Protein AF-A0A8T6WRI2-F1 (afdb_monomer)

Radius of gyration: 34.34 Å; Cα contacts (8 Å, |Δi|>4): 227; chains: 1; bounding box: 71×56×77 Å

Structure (mmCIF, N/CA/C/O backbone):
data_AF-A0A8T6WRI2-F1
#
_entry.id   AF-A0A8T6WRI2-F1
#
loop_
_atom_site.group_PDB
_atom_site.id
_atom_site.type_symbol
_atom_site.label_atom_id
_atom_site.label_alt_id
_atom_site.label_comp_id
_atom_site.label_asym_id
_atom_site.label_entity_id
_atom_site.label_seq_id
_atom_site.pdbx_PDB_ins_code
_atom_site.Cartn_x
_atom_site.Cartn_y
_atom_site.Cartn_z
_atom_site.occupancy
_atom_site.B_iso_or_equiv
_atom_site.auth_seq_id
_atom_site.auth_comp_id
_atom_site.auth_asym_id
_atom_site.auth_atom_id
_atom_site.pdbx_PDB_model_num
ATOM 1 N N . MET A 1 1 ? -14.047 26.616 -10.085 1.00 61.91 1 MET A N 1
ATOM 2 C CA . MET A 1 1 ? -14.081 25.594 -9.019 1.00 61.91 1 MET A CA 1
ATOM 3 C C . MET A 1 1 ? -15.410 24.872 -9.129 1.00 61.91 1 MET A C 1
ATOM 5 O O . MET A 1 1 ? -16.416 25.571 -9.236 1.00 61.91 1 MET A O 1
ATOM 9 N N . LYS A 1 2 ? -15.418 23.538 -9.236 1.00 88.19 2 LYS A N 1
ATOM 10 C CA . LYS A 1 2 ? -16.663 22.771 -9.405 1.00 88.19 2 LYS A CA 1
ATOM 11 C C . LYS A 1 2 ? -17.507 22.876 -8.126 1.00 88.19 2 LYS A C 1
ATOM 13 O O . LYS A 1 2 ? -16.971 23.158 -7.057 1.00 88.19 2 LYS A O 1
ATOM 18 N N . GLU A 1 3 ? -18.820 22.689 -8.224 1.00 87.19 3 GLU A N 1
ATOM 19 C CA . GLU A 1 3 ? -19.731 22.759 -7.067 1.00 87.19 3 GLU A CA 1
ATOM 20 C C . GLU A 1 3 ? -19.365 21.738 -5.978 1.00 87.19 3 GLU A C 1
ATOM 22 O O . GLU A 1 3 ? -19.334 22.067 -4.795 1.00 87.19 3 GLU A O 1
ATOM 27 N N . THR A 1 4 ? -18.932 20.548 -6.392 1.00 86.81 4 THR A N 1
ATOM 28 C CA . THR A 1 4 ? -18.347 19.522 -5.521 1.00 86.81 4 THR A CA 1
ATOM 29 C C . THR A 1 4 ? -17.084 19.988 -4.797 1.00 86.81 4 THR A C 1
ATOM 31 O O . THR A 1 4 ? -16.942 19.732 -3.604 1.00 86.81 4 THR A O 1
ATOM 34 N N . ASP A 1 5 ? -16.193 20.723 -5.467 1.00 90.12 5 ASP A N 1
ATOM 35 C CA . ASP A 1 5 ? -14.973 21.253 -4.842 1.00 90.12 5 ASP A CA 1
ATOM 36 C C . ASP A 1 5 ? -15.308 22.303 -3.764 1.00 90.12 5 ASP A C 1
ATOM 38 O O . ASP A 1 5 ? -14.623 22.395 -2.746 1.00 90.12 5 ASP A O 1
ATOM 42 N N . ARG A 1 6 ? -16.377 23.093 -3.964 1.00 90.44 6 ARG A N 1
ATOM 43 C CA . ARG A 1 6 ? -16.860 24.069 -2.970 1.00 90.44 6 ARG A CA 1
ATOM 44 C C . ARG A 1 6 ? -17.401 23.383 -1.723 1.00 90.44 6 ARG A C 1
ATOM 46 O O . ARG A 1 6 ? -17.007 23.771 -0.628 1.00 90.44 6 ARG A O 1
ATOM 53 N N . LEU A 1 7 ? -18.259 22.378 -1.901 1.00 89.88 7 LEU A N 1
ATOM 54 C CA . LEU A 1 7 ? -18.839 21.620 -0.792 1.00 89.88 7 LEU A CA 1
ATOM 55 C C . LEU A 1 7 ? -17.760 20.877 0.009 1.00 89.88 7 LEU A C 1
ATOM 57 O O . LEU A 1 7 ? -17.784 20.882 1.239 1.00 89.88 7 LEU A O 1
ATOM 61 N N . LEU A 1 8 ? -16.779 20.278 -0.676 1.00 90.19 8 LEU A N 1
ATOM 62 C CA . LEU A 1 8 ? -15.639 19.644 -0.016 1.00 90.19 8 LEU A CA 1
ATOM 63 C C . LEU A 1 8 ? -14.844 20.665 0.804 1.00 90.19 8 LEU A C 1
ATOM 65 O O . LEU A 1 8 ? -14.542 20.418 1.968 1.00 90.19 8 LEU A O 1
ATOM 69 N N . ASN A 1 9 ? -14.535 21.825 0.220 1.00 92.31 9 ASN A N 1
ATOM 70 C CA . ASN A 1 9 ? -13.761 22.852 0.906 1.00 92.31 9 ASN A CA 1
ATOM 71 C C . ASN A 1 9 ? -14.481 23.409 2.144 1.00 92.31 9 ASN A C 1
ATOM 73 O O . ASN A 1 9 ? -13.834 23.592 3.175 1.00 92.31 9 ASN A O 1
ATOM 77 N N . SER A 1 10 ? -15.794 23.661 2.067 1.00 92.94 10 SER A N 1
ATOM 78 C CA . SER A 1 10 ? -16.565 24.116 3.232 1.00 92.94 10 SER A CA 1
ATOM 79 C C . SER A 1 10 ? -16.597 23.042 4.316 1.00 92.94 10 SER A C 1
ATOM 81 O O . SER A 1 10 ? -16.215 23.315 5.443 1.00 92.94 10 SER A O 1
ATOM 83 N N . THR A 1 11 ? -16.891 21.790 3.956 1.00 92.00 11 THR A N 1
ATOM 84 C CA . THR A 1 11 ? -16.921 20.665 4.909 1.00 92.00 11 THR A CA 1
ATOM 85 C C . THR A 1 11 ? -15.578 20.478 5.622 1.00 92.00 11 THR A C 1
ATOM 87 O O . THR A 1 11 ? -15.525 20.396 6.846 1.00 92.00 11 THR A O 1
ATOM 90 N N . LEU A 1 12 ? -14.465 20.452 4.881 1.00 93.31 12 LEU A N 1
ATOM 91 C CA . LEU A 1 12 ? -13.132 20.293 5.472 1.00 93.31 12 LEU A CA 1
ATOM 92 C C . LEU A 1 12 ? -12.746 21.464 6.383 1.00 93.31 12 LEU A C 1
ATOM 94 O O . LEU A 1 12 ? -12.003 21.273 7.345 1.00 93.31 12 LEU A O 1
ATOM 98 N N . SER A 1 13 ? -13.217 22.669 6.067 1.00 93.50 13 SER A N 1
ATOM 99 C CA . SER A 1 13 ? -12.919 23.870 6.848 1.00 93.50 13 SER A CA 1
ATOM 100 C C . SER A 1 13 ? -13.755 23.929 8.124 1.00 93.50 13 SER A C 1
ATOM 102 O O . SER A 1 13 ? -13.201 24.185 9.194 1.00 93.50 13 SER A O 1
ATOM 104 N N . ASP A 1 14 ? -15.053 23.649 8.010 1.00 96.38 14 ASP A N 1
ATOM 105 C CA . ASP A 1 14 ? -16.029 23.758 9.094 1.00 96.38 14 ASP A CA 1
ATOM 106 C C . ASP A 1 14 ? -15.835 22.655 10.145 1.00 96.38 14 ASP A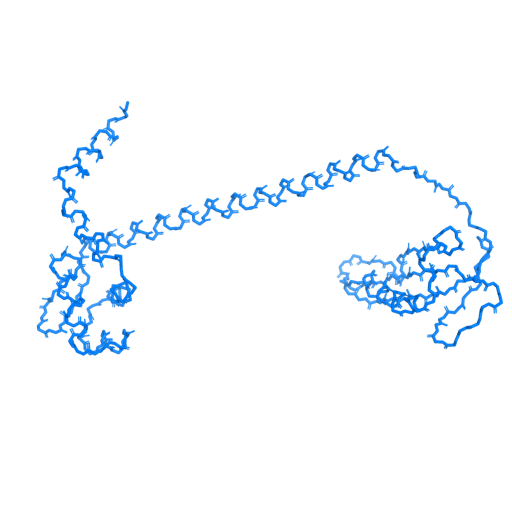 C 1
ATOM 108 O O . ASP A 1 14 ? -15.974 22.917 11.337 1.00 96.38 14 ASP A O 1
ATOM 112 N N . TYR A 1 15 ? -15.420 21.453 9.724 1.00 94.31 15 TYR A N 1
ATOM 113 C CA . TYR A 1 15 ? -15.228 20.283 10.596 1.00 94.31 15 TYR A CA 1
ATOM 114 C C . TYR A 1 15 ? -13.755 19.889 10.773 1.00 94.31 15 TYR A C 1
ATOM 116 O O . TYR A 1 15 ? -13.418 18.739 11.067 1.00 94.31 15 TYR A O 1
ATOM 124 N N . ARG A 1 16 ? -12.832 20.834 10.554 1.00 94.62 16 ARG A N 1
ATOM 125 C CA . ARG A 1 16 ? -11.383 20.574 10.557 1.00 94.62 16 ARG A CA 1
ATOM 126 C C . ARG A 1 16 ? -10.901 19.875 11.832 1.00 94.62 16 ARG A C 1
ATOM 128 O O . ARG A 1 16 ? -10.027 19.011 11.758 1.00 94.62 16 ARG A O 1
ATOM 135 N N . SER A 1 17 ? -11.417 20.275 12.994 1.00 92.19 17 SER A N 1
ATOM 136 C CA . SER A 1 17 ? -10.972 19.768 14.300 1.00 92.19 17 SER A CA 1
ATOM 137 C C . SER A 1 17 ? -11.382 18.308 14.496 1.00 92.19 17 SER A C 1
ATOM 139 O O . SER A 1 17 ? -10.560 17.455 14.828 1.00 92.19 17 SER A O 1
ATOM 141 N N . GLU A 1 18 ? -12.642 18.012 14.201 1.00 91.00 18 GLU A N 1
ATOM 142 C CA . GLU A 1 18 ? -13.273 16.701 14.272 1.00 91.00 18 GLU A CA 1
ATOM 143 C C . GLU A 1 18 ? -12.586 15.731 13.310 1.00 91.00 18 GLU A C 1
ATOM 145 O O . GLU A 1 18 ? -12.167 14.643 13.708 1.00 91.00 18 GLU A O 1
ATOM 150 N N . ILE A 1 19 ? -12.357 16.170 12.069 1.00 92.12 19 ILE A N 1
ATOM 151 C CA . ILE A 1 19 ? -11.619 15.401 11.064 1.00 92.12 19 ILE A CA 1
ATOM 152 C C . ILE A 1 19 ? -10.193 15.117 11.550 1.00 92.12 19 ILE A C 1
ATOM 154 O O . ILE A 1 19 ? -9.728 13.981 11.482 1.00 92.12 19 ILE A O 1
ATOM 158 N N . THR A 1 20 ? -9.495 16.118 12.095 1.00 93.31 20 THR A N 1
ATOM 159 C CA . THR A 1 20 ? -8.125 15.942 12.608 1.00 93.31 20 THR A CA 1
ATOM 160 C C . THR A 1 20 ? -8.080 14.959 13.775 1.00 93.31 20 THR A C 1
ATOM 162 O O . THR A 1 20 ? -7.139 14.168 13.874 1.00 93.31 20 THR A O 1
ATOM 165 N N . LYS A 1 21 ? -9.099 14.963 14.640 1.00 92.44 21 LYS A N 1
ATOM 166 C CA . LYS A 1 21 ? -9.228 14.017 15.753 1.00 92.44 21 LYS A CA 1
ATOM 167 C C . LYS A 1 21 ? -9.322 12.578 15.247 1.00 92.44 21 LYS A C 1
ATOM 169 O O . LYS A 1 21 ? -8.570 11.726 15.720 1.00 92.44 21 LYS A O 1
ATOM 174 N N . ILE A 1 22 ? -10.173 12.329 14.250 1.00 92.69 22 ILE A N 1
ATOM 175 C CA . ILE A 1 22 ? -10.314 11.013 13.611 1.00 92.69 22 ILE A CA 1
ATOM 176 C C . ILE A 1 22 ? -8.998 10.610 12.935 1.00 92.69 22 ILE A C 1
ATOM 178 O O . ILE A 1 22 ? -8.465 9.538 13.212 1.00 92.69 22 ILE A O 1
ATOM 182 N N . LEU A 1 23 ? -8.406 11.490 12.120 1.00 93.19 23 LEU A N 1
ATOM 183 C CA . LEU A 1 23 ? -7.141 11.207 11.431 1.00 93.19 23 LEU A CA 1
ATOM 184 C C . LEU A 1 23 ? -6.009 10.877 12.409 1.00 93.19 23 LEU A C 1
ATOM 186 O O . LEU A 1 23 ? -5.252 9.936 12.187 1.00 93.19 23 LEU A O 1
ATOM 190 N N . SER A 1 24 ? -5.916 11.604 13.522 1.00 93.06 24 SER A N 1
ATOM 191 C CA . SER A 1 24 ? -4.903 11.364 14.556 1.00 93.06 24 SER A CA 1
ATOM 192 C C . SER A 1 24 ? -5.121 10.028 15.269 1.00 93.06 24 SER A C 1
ATOM 194 O O . SER A 1 24 ? -4.160 9.327 15.600 1.00 93.06 24 SER A O 1
ATOM 196 N N . ALA A 1 25 ? -6.379 9.637 15.482 1.00 94.56 25 ALA A N 1
ATOM 197 C CA . ALA A 1 25 ? -6.725 8.332 16.026 1.00 94.56 25 ALA A CA 1
ATOM 198 C C . ALA A 1 25 ? -6.341 7.193 15.060 1.00 94.56 25 ALA A C 1
ATOM 200 O O . ALA A 1 25 ? -5.818 6.172 15.503 1.00 94.56 25 ALA A O 1
ATOM 201 N N . LEU A 1 26 ? -6.487 7.392 13.749 1.00 93.75 26 LEU A N 1
ATOM 202 C CA . LEU A 1 26 ? -6.119 6.403 12.726 1.00 93.75 26 LEU A CA 1
ATOM 203 C C . LEU A 1 26 ? -4.604 6.344 12.448 1.00 93.75 26 LEU A C 1
ATOM 205 O O . LEU A 1 26 ? -4.073 5.280 1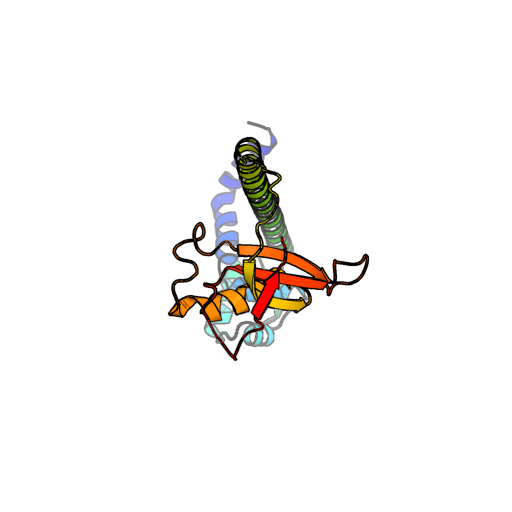2.144 1.00 93.75 26 LEU A O 1
ATOM 209 N N . ALA A 1 27 ? -3.877 7.454 12.598 1.00 93.94 27 ALA A N 1
ATOM 210 C CA . ALA A 1 27 ? -2.447 7.571 12.286 1.00 93.94 27 ALA A CA 1
ATOM 211 C C . ALA A 1 27 ? -1.515 6.949 13.351 1.00 93.94 27 ALA A C 1
ATOM 213 O O . ALA A 1 27 ? -0.564 7.574 13.823 1.00 93.94 27 ALA A O 1
ATOM 214 N N . ASN A 1 28 ? -1.784 5.712 13.770 1.00 96.19 28 ASN A N 1
ATOM 215 C CA . ASN A 1 28 ? -0.926 4.959 14.681 1.00 96.19 28 ASN A CA 1
ATOM 216 C C . ASN A 1 28 ? -1.021 3.458 14.411 1.00 96.19 28 ASN A C 1
ATOM 218 O O . ASN A 1 28 ? -2.111 2.898 14.353 1.00 96.19 28 ASN A O 1
ATOM 222 N N . GLU A 1 29 ? 0.133 2.803 14.319 1.00 95.62 29 GLU A N 1
ATOM 223 C CA . GLU A 1 29 ? 0.242 1.390 13.954 1.00 95.62 29 GLU A CA 1
ATOM 224 C C . GLU A 1 29 ? -0.547 0.460 14.888 1.00 95.62 29 GLU A C 1
ATOM 226 O O . GLU A 1 29 ? -1.324 -0.372 14.424 1.00 95.62 29 GLU A O 1
ATOM 231 N N . LYS A 1 30 ? -0.416 0.631 16.210 1.00 97.06 30 LYS A N 1
ATOM 232 C CA . LYS A 1 30 ? -1.117 -0.215 17.187 1.00 97.06 30 LYS A CA 1
ATOM 233 C C . LYS A 1 30 ? -2.625 0.022 17.179 1.00 97.06 30 LYS A C 1
ATOM 235 O O . LYS A 1 30 ? -3.388 -0.931 17.307 1.00 97.06 30 LYS A O 1
ATOM 240 N N . ARG A 1 31 ? -3.076 1.261 16.960 1.00 97.50 31 ARG A N 1
ATOM 241 C CA . ARG A 1 31 ? -4.507 1.550 16.764 1.00 97.50 31 ARG A CA 1
ATOM 242 C C . ARG A 1 31 ? -5.036 0.928 15.475 1.00 97.50 31 ARG A C 1
ATOM 244 O O . ARG A 1 31 ? -6.098 0.323 15.516 1.00 97.50 31 ARG A O 1
ATOM 251 N N . MET A 1 32 ? -4.281 0.968 14.379 1.00 96.75 32 MET A N 1
ATOM 252 C CA . MET A 1 32 ? -4.658 0.267 13.147 1.00 96.75 32 MET A CA 1
ATOM 253 C C . MET A 1 32 ? -4.783 -1.246 13.357 1.00 96.75 32 MET A C 1
ATOM 255 O O . MET A 1 32 ? -5.751 -1.834 12.888 1.00 96.75 32 MET A O 1
ATOM 259 N N . GLN A 1 33 ? -3.877 -1.871 14.118 1.00 96.94 33 GLN A N 1
ATOM 260 C CA . GLN A 1 33 ? -3.991 -3.293 14.475 1.00 96.94 33 GLN A CA 1
ATOM 261 C C . GLN A 1 33 ? -5.287 -3.595 15.246 1.00 96.94 33 GLN A C 1
ATOM 263 O O . GLN A 1 33 ? -5.984 -4.553 14.914 1.00 96.94 33 GLN A O 1
ATOM 268 N N . ILE A 1 34 ? -5.649 -2.754 16.225 1.00 98.19 34 ILE A N 1
ATOM 269 C CA . ILE A 1 34 ? -6.924 -2.869 16.957 1.00 98.19 34 ILE A CA 1
ATOM 270 C C . ILE A 1 34 ? -8.105 -2.786 15.986 1.00 98.19 34 ILE A C 1
ATOM 272 O O . ILE A 1 34 ? -8.976 -3.651 16.000 1.00 98.19 34 ILE A O 1
ATOM 276 N N . LEU A 1 35 ? -8.126 -1.768 15.127 1.00 97.56 35 LEU A N 1
ATOM 277 C CA . LEU A 1 35 ? -9.218 -1.531 14.184 1.00 97.56 35 LEU A CA 1
ATOM 278 C C . LEU A 1 35 ? -9.389 -2.684 13.189 1.00 97.56 35 LEU A C 1
ATOM 280 O O . LEU A 1 35 ? -10.512 -3.120 12.951 1.00 97.56 35 LEU A O 1
ATOM 284 N N . ILE A 1 36 ? -8.285 -3.236 12.679 1.00 95.75 36 ILE A N 1
ATOM 285 C CA . ILE A 1 36 ? -8.300 -4.417 11.808 1.00 95.75 36 ILE A CA 1
ATOM 286 C C . ILE A 1 36 ? -8.883 -5.630 12.543 1.00 95.75 36 ILE A C 1
ATOM 288 O O . ILE A 1 36 ? -9.691 -6.359 11.972 1.00 95.75 36 ILE A O 1
ATOM 292 N N . ALA A 1 37 ? -8.535 -5.839 13.816 1.00 96.88 37 ALA A N 1
ATOM 293 C CA . ALA A 1 37 ? -9.107 -6.932 14.602 1.00 96.88 37 ALA A CA 1
ATOM 294 C C . ALA A 1 37 ? -10.633 -6.788 14.765 1.00 96.88 37 ALA A C 1
ATOM 296 O O . ALA A 1 37 ? -11.362 -7.781 14.667 1.00 96.88 37 ALA A O 1
ATOM 297 N N . LEU A 1 38 ? -11.115 -5.557 14.965 1.00 97.69 38 LEU A N 1
ATOM 298 C CA . LEU A 1 38 ? -12.535 -5.228 15.134 1.00 97.69 38 LEU A CA 1
ATOM 299 C C . LEU A 1 38 ? -13.365 -5.353 13.843 1.00 97.69 38 LEU A C 1
ATOM 301 O O . LEU A 1 38 ? -14.581 -5.499 13.935 1.00 97.69 38 LEU A O 1
ATOM 305 N N . LEU A 1 39 ? -12.746 -5.387 12.652 1.00 94.69 39 LEU A N 1
ATOM 306 C CA . LEU A 1 39 ? -13.457 -5.675 11.390 1.00 94.69 39 LEU A CA 1
ATOM 307 C C . LEU A 1 39 ? -14.130 -7.055 11.393 1.00 94.69 39 LEU A C 1
ATOM 309 O O . LEU A 1 39 ? -15.080 -7.290 10.654 1.00 94.69 39 LEU A O 1
ATOM 313 N N . THR A 1 40 ? -13.649 -7.972 12.236 1.00 92.06 40 THR A N 1
ATOM 314 C CA . THR A 1 40 ? -14.216 -9.322 12.393 1.00 92.06 40 THR A CA 1
ATOM 315 C C . THR A 1 40 ? -15.262 -9.409 13.512 1.00 92.06 40 THR A C 1
ATOM 317 O O . THR A 1 40 ? -15.579 -10.504 13.979 1.00 92.06 40 THR A O 1
ATOM 320 N N . GLY A 1 41 ? -15.778 -8.262 13.965 1.00 93.75 41 GLY A N 1
ATOM 321 C CA . GLY A 1 41 ? -16.788 -8.141 15.013 1.00 93.75 41 GLY A CA 1
ATOM 322 C C . GLY A 1 41 ? -16.218 -7.738 16.373 1.00 93.75 41 GLY A C 1
ATOM 323 O O . GLY A 1 41 ? -15.026 -7.461 16.524 1.00 93.75 41 GLY A O 1
ATOM 324 N N . THR A 1 42 ? -17.093 -7.717 17.380 1.00 98.00 42 THR A N 1
ATOM 325 C CA . THR A 1 42 ? -16.779 -7.297 18.751 1.00 98.00 42 THR A CA 1
ATOM 326 C C . THR A 1 42 ? -15.616 -8.101 19.346 1.00 98.00 42 THR A C 1
ATOM 328 O O . THR A 1 42 ? -15.581 -9.331 19.250 1.00 98.00 42 THR A O 1
ATOM 331 N N . LYS A 1 43 ? -14.670 -7.421 20.007 1.00 98.31 43 LYS A N 1
ATOM 332 C CA . LYS A 1 43 ? -13.528 -8.044 20.697 1.00 98.31 43 LYS A CA 1
ATOM 333 C C . LYS A 1 43 ? -13.466 -7.632 22.161 1.00 98.31 43 LYS A C 1
ATOM 335 O O . LYS A 1 43 ? -13.681 -6.467 22.500 1.00 98.31 43 LYS A O 1
ATOM 340 N N . ALA A 1 44 ? -13.105 -8.585 23.017 1.00 98.31 44 ALA A N 1
ATOM 341 C CA . ALA A 1 44 ? -12.801 -8.303 24.411 1.00 98.31 44 ALA A CA 1
ATOM 342 C C . ALA A 1 44 ? -11.406 -7.677 24.551 1.00 98.31 44 ALA A C 1
ATOM 344 O O . ALA A 1 44 ? -10.518 -7.877 23.719 1.00 98.31 44 ALA A O 1
ATOM 345 N N . PHE A 1 45 ? -11.191 -6.969 25.657 1.00 98.31 45 PHE A N 1
ATOM 346 C CA . PHE A 1 45 ? -9.924 -6.327 25.990 1.00 98.31 45 PHE A CA 1
ATOM 347 C C . PHE A 1 45 ? -8.753 -7.314 25.953 1.00 98.31 45 PHE A C 1
ATOM 349 O O . PHE A 1 45 ? -7.709 -6.984 25.406 1.00 98.31 45 PHE A O 1
ATOM 356 N N . SER A 1 46 ? -8.930 -8.531 26.481 1.00 97.50 46 SER A N 1
ATOM 357 C CA . SER A 1 46 ? -7.901 -9.578 26.446 1.00 97.50 46 SER A CA 1
ATOM 358 C C . SER A 1 46 ? -7.517 -9.956 25.018 1.00 97.50 46 SER A C 1
ATOM 360 O O . SER A 1 46 ? -6.335 -9.985 24.708 1.00 97.50 46 SER A O 1
ATOM 362 N N . ASN A 1 47 ? -8.490 -10.135 24.117 1.00 97.75 47 ASN A N 1
ATOM 363 C CA . ASN A 1 47 ? -8.200 -10.463 22.720 1.00 97.75 47 ASN A CA 1
ATOM 364 C C . ASN A 1 47 ? -7.405 -9.353 22.025 1.00 97.75 47 ASN A C 1
ATOM 366 O O . ASN A 1 47 ? -6.493 -9.632 21.249 1.00 97.75 47 ASN A O 1
ATOM 370 N N . LEU A 1 48 ? -7.742 -8.090 22.298 1.00 97.88 48 LEU A N 1
ATOM 371 C CA . LEU A 1 48 ? -7.016 -6.943 21.751 1.00 97.88 48 LEU A CA 1
ATOM 372 C C . LEU A 1 48 ? -5.621 -6.811 22.371 1.00 97.88 48 LEU A C 1
ATOM 374 O O . LEU A 1 48 ? -4.680 -6.424 21.682 1.00 97.88 48 LEU A O 1
ATOM 378 N N . GLN A 1 49 ? -5.472 -7.172 23.644 1.00 97.62 49 GLN A N 1
ATOM 379 C CA . GLN A 1 49 ? -4.183 -7.224 24.326 1.00 97.62 49 GLN A CA 1
ATOM 380 C C . GLN A 1 49 ? -3.266 -8.266 23.687 1.00 97.62 49 GLN A C 1
ATOM 382 O O . GLN A 1 49 ? -2.131 -7.939 23.353 1.00 97.62 49 GLN A O 1
ATOM 387 N N . ASP A 1 50 ? -3.789 -9.465 23.436 1.00 96.25 50 ASP A N 1
ATOM 388 C CA . ASP A 1 50 ? -3.054 -10.547 22.781 1.00 96.25 50 ASP A CA 1
ATOM 389 C C . ASP A 1 50 ? -2.684 -10.170 21.339 1.00 96.25 50 ASP A C 1
ATOM 391 O O . ASP A 1 50 ? -1.549 -10.357 20.919 1.00 96.25 50 ASP A O 1
ATOM 395 N N . THR A 1 51 ? -3.615 -9.561 20.594 1.00 94.25 51 THR A N 1
ATOM 396 C CA . THR A 1 51 ? -3.397 -9.166 19.187 1.00 94.25 51 THR A CA 1
ATOM 397 C C . THR A 1 51 ? -2.347 -8.063 19.037 1.00 94.25 51 THR A C 1
ATOM 399 O O . THR A 1 51 ? -1.632 -8.011 18.041 1.00 94.25 51 THR A O 1
ATOM 402 N N . THR A 1 52 ? -2.281 -7.139 19.996 1.00 96.06 52 THR A N 1
ATOM 403 C CA . THR A 1 52 ? -1.396 -5.964 19.913 1.00 96.06 52 THR A CA 1
ATOM 404 C C . THR A 1 52 ? -0.084 -6.128 20.671 1.00 96.06 52 THR A C 1
ATOM 406 O O . THR A 1 52 ? 0.820 -5.305 20.483 1.00 96.06 52 THR A O 1
ATOM 409 N N . GLU A 1 53 ? 0.006 -7.150 21.528 1.00 96.06 53 GLU A N 1
ATOM 410 C CA . GLU A 1 53 ? 1.093 -7.398 22.485 1.00 96.06 53 GLU A CA 1
ATOM 411 C C . GLU A 1 53 ? 1.332 -6.228 23.459 1.00 96.06 53 GLU A C 1
ATOM 413 O O . GLU A 1 53 ? 2.422 -6.038 24.001 1.00 96.06 53 GLU A O 1
ATOM 418 N N . LEU A 1 54 ? 0.311 -5.400 23.687 1.00 96.75 54 LEU A N 1
ATOM 419 C CA . LEU A 1 54 ? 0.409 -4.245 24.573 1.00 96.75 54 LEU A CA 1
ATOM 420 C C . LEU A 1 54 ? 0.129 -4.618 26.029 1.00 96.75 54 LEU A C 1
ATOM 422 O O . LEU A 1 54 ? -0.712 -5.453 26.342 1.00 96.75 54 LEU A O 1
ATOM 426 N N . GLY A 1 55 ? 0.775 -3.915 26.960 1.00 97.44 55 GLY A N 1
ATOM 427 C CA . GLY A 1 55 ? 0.379 -3.952 28.367 1.00 97.44 55 GLY A CA 1
ATOM 428 C C . GLY A 1 55 ? -0.976 -3.270 28.604 1.00 97.44 55 GLY A C 1
ATOM 429 O O . GLY A 1 55 ? -1.390 -2.396 27.839 1.00 97.44 55 GLY A O 1
ATOM 430 N N . LYS A 1 56 ? -1.639 -3.605 29.720 1.00 97.25 56 LYS A N 1
ATOM 431 C CA . LYS A 1 56 ? -2.980 -3.093 30.074 1.00 97.25 56 LYS A CA 1
ATOM 432 C C . LYS A 1 56 ? -3.100 -1.567 29.979 1.00 97.25 56 LYS A C 1
ATOM 434 O O . LYS A 1 56 ? -4.028 -1.061 29.362 1.00 97.25 56 LYS A O 1
ATOM 439 N N . THR A 1 57 ? -2.160 -0.827 30.566 1.00 97.75 57 THR A N 1
ATOM 440 C CA . THR A 1 57 ? -2.202 0.645 30.582 1.00 97.75 57 THR A CA 1
ATOM 441 C C . THR A 1 57 ? -2.085 1.239 29.179 1.00 97.75 57 THR A C 1
ATOM 443 O O . THR A 1 57 ? -2.841 2.145 28.832 1.00 97.75 57 THR A O 1
ATOM 446 N N . ALA A 1 58 ? -1.175 0.707 28.358 1.00 97.88 58 ALA A N 1
ATOM 447 C CA . ALA A 1 58 ? -0.970 1.179 26.993 1.00 97.88 58 ALA A CA 1
ATOM 448 C C . ALA A 1 58 ? -2.198 0.893 26.118 1.00 97.88 58 ALA A C 1
ATOM 450 O O . ALA A 1 58 ? -2.691 1.793 25.440 1.00 97.88 58 ALA A O 1
ATOM 451 N N . LEU A 1 59 ? -2.747 -0.324 26.188 1.00 98.31 59 LEU A N 1
ATOM 452 C CA . LEU A 1 59 ? -3.951 -0.677 25.439 1.00 98.31 59 LEU A CA 1
ATOM 453 C C . LEU A 1 59 ? -5.151 0.184 25.853 1.00 98.31 59 LEU A C 1
ATOM 455 O O . LEU A 1 59 ? -5.832 0.724 24.985 1.00 98.31 59 LEU A O 1
ATOM 459 N N . SER A 1 60 ? -5.377 0.379 27.157 1.00 98.12 60 SER A N 1
ATOM 460 C CA . SER A 1 60 ? -6.443 1.260 27.651 1.00 98.12 60 SER A CA 1
ATOM 461 C C . SER A 1 60 ? -6.311 2.680 27.110 1.00 98.12 60 SER A C 1
ATOM 463 O O . SER A 1 60 ? -7.310 3.271 26.714 1.00 98.12 60 SER A O 1
ATOM 465 N N . HIS A 1 61 ? -5.091 3.217 27.037 1.00 98.00 61 HIS A N 1
ATOM 466 C CA . HIS A 1 61 ? -4.854 4.535 26.456 1.00 98.00 61 HIS A CA 1
ATOM 467 C C . HIS A 1 61 ? -5.239 4.589 24.967 1.00 98.00 61 HIS A C 1
ATOM 469 O O . HIS A 1 61 ? -5.966 5.492 24.552 1.00 98.00 61 HIS A O 1
ATOM 475 N N . HIS A 1 62 ? -4.818 3.603 24.167 1.00 98.06 62 HIS A N 1
ATOM 476 C CA . HIS A 1 62 ? -5.184 3.530 22.748 1.00 98.06 62 HIS A CA 1
ATOM 477 C C . HIS A 1 62 ? -6.693 3.381 22.533 1.00 98.06 62 HIS A C 1
ATOM 479 O O . HIS A 1 62 ? -7.254 4.073 21.685 1.00 98.06 62 HIS A O 1
ATOM 485 N N . LEU A 1 63 ? -7.347 2.514 23.308 1.00 98.25 63 LEU A N 1
ATOM 486 C CA . LEU A 1 63 ? -8.793 2.309 23.248 1.00 98.25 63 LEU A CA 1
ATOM 487 C C . LEU A 1 63 ? -9.554 3.571 23.638 1.00 98.25 63 LEU A C 1
ATOM 489 O O . LEU A 1 63 ? -10.522 3.912 22.971 1.00 98.25 63 LEU A O 1
ATOM 493 N N . ASN A 1 64 ? -9.096 4.293 24.662 1.00 97.75 64 ASN A N 1
ATOM 494 C CA . ASN A 1 64 ? -9.747 5.526 25.082 1.00 97.75 64 ASN A CA 1
ATOM 495 C C . ASN A 1 64 ? -9.680 6.598 23.984 1.00 97.75 64 ASN A C 1
ATOM 497 O O . ASN A 1 64 ? -10.691 7.216 23.681 1.00 97.75 64 ASN A O 1
ATOM 501 N N . ILE A 1 65 ? -8.535 6.742 23.305 1.00 97.75 65 ILE A N 1
ATOM 502 C CA . ILE A 1 65 ? -8.410 7.639 22.142 1.00 97.75 65 ILE A CA 1
ATOM 503 C C . ILE A 1 65 ? -9.384 7.240 21.027 1.00 97.75 65 ILE A C 1
ATOM 505 O O . ILE A 1 65 ? -10.047 8.101 20.451 1.00 97.75 65 ILE A O 1
ATOM 509 N N . LEU A 1 66 ? -9.471 5.944 20.713 1.00 98.00 66 LEU A N 1
ATOM 510 C CA . LEU A 1 66 ? -10.356 5.449 19.658 1.00 98.00 66 LEU A CA 1
ATOM 511 C C . LEU A 1 66 ? -11.836 5.682 20.002 1.00 98.00 66 LEU A C 1
ATOM 513 O O . LEU A 1 66 ? -12.581 6.153 19.143 1.00 98.00 66 LEU A O 1
ATOM 517 N N . VAL A 1 67 ? -12.238 5.434 21.252 1.00 97.69 67 VAL A N 1
ATOM 518 C CA . VAL A 1 67 ? -13.596 5.710 21.749 1.00 97.69 67 VAL A CA 1
ATOM 519 C C . VAL A 1 67 ? -13.892 7.208 21.715 1.00 97.69 67 VAL A C 1
ATOM 521 O O . VAL A 1 67 ? -14.901 7.623 21.156 1.00 97.69 67 VAL A O 1
ATOM 524 N N . GLU A 1 68 ? -12.998 8.049 22.241 1.00 96.19 68 GLU A N 1
ATOM 525 C CA . GLU A 1 68 ? -13.178 9.505 22.239 1.00 96.19 68 GLU A CA 1
ATOM 526 C C . GLU A 1 68 ? -13.251 10.081 20.821 1.00 96.19 68 GLU A C 1
ATOM 528 O O . GLU A 1 68 ? -13.911 11.098 20.599 1.00 96.19 68 GLU A O 1
ATOM 533 N N . SER A 1 69 ? -12.562 9.466 19.857 1.00 96.00 69 SER A N 1
ATOM 534 C CA . SER A 1 69 ? -12.627 9.850 18.444 1.00 96.00 69 SER A CA 1
ATOM 535 C C . SER A 1 69 ? -13.896 9.383 17.723 1.00 96.00 69 SER A C 1
ATOM 537 O O . SER A 1 69 ? -14.118 9.814 16.598 1.00 96.00 69 SER A O 1
ATOM 539 N N . GLY A 1 70 ? -14.711 8.521 18.342 1.00 96.38 70 GLY A N 1
ATOM 540 C CA . GLY A 1 70 ? -15.927 7.961 17.742 1.00 96.38 70 GLY A CA 1
ATOM 541 C C . GLY A 1 70 ? -15.683 6.845 16.721 1.00 96.38 70 GLY A C 1
ATOM 542 O O . GLY A 1 70 ? -16.628 6.365 16.106 1.00 96.38 70 GLY A O 1
ATOM 543 N N . VAL A 1 71 ? -14.434 6.405 16.535 1.00 97.06 71 VAL A N 1
ATOM 544 C CA . VAL A 1 71 ? -14.062 5.358 15.562 1.00 97.06 71 VAL A CA 1
ATOM 545 C C . VAL A 1 71 ? -14.445 3.956 16.058 1.00 97.06 71 VAL A C 1
ATOM 547 O O . VAL A 1 71 ? -14.659 3.045 15.260 1.00 97.06 71 VAL A O 1
ATOM 550 N N . ILE A 1 72 ? -14.538 3.766 17.376 1.00 98.25 72 ILE A N 1
ATOM 551 C CA . ILE A 1 72 ? -14.988 2.512 17.994 1.00 98.25 72 ILE A CA 1
ATOM 552 C C . ILE A 1 72 ? -16.003 2.802 19.098 1.00 98.25 72 ILE A C 1
ATOM 554 O O . ILE A 1 72 ? -15.954 3.855 19.733 1.00 98.25 72 ILE A O 1
ATOM 558 N N . ASN A 1 73 ? -16.850 1.820 19.389 1.00 98.19 73 ASN A N 1
ATOM 559 C CA . ASN A 1 73 ? -17.800 1.841 20.493 1.00 98.19 73 ASN A CA 1
ATOM 560 C C . ASN A 1 73 ? -17.382 0.854 21.588 1.00 98.19 73 ASN A C 1
ATOM 562 O O . ASN A 1 73 ? -16.844 -0.219 21.306 1.00 98.19 73 ASN A O 1
ATOM 566 N N . GLN A 1 74 ? -17.673 1.189 22.848 1.00 97.81 74 GLN A N 1
ATOM 567 C CA . GLN A 1 74 ? -17.601 0.243 23.963 1.00 97.81 74 GLN A CA 1
ATOM 568 C C . GLN A 1 74 ? -19.006 -0.286 24.275 1.00 97.81 74 GLN A C 1
ATOM 570 O O . GLN A 1 74 ? -19.744 0.311 25.054 1.00 97.81 74 GLN A O 1
ATOM 575 N N . VAL A 1 75 ? -19.372 -1.419 23.676 1.00 95.38 75 VAL A N 1
ATOM 576 C CA . VAL A 1 75 ? -20.713 -2.019 23.834 1.00 95.38 75 VAL A CA 1
ATOM 577 C C . VAL A 1 75 ? -20.992 -2.533 25.238 1.00 95.38 75 VAL A C 1
ATOM 579 O O . VAL A 1 75 ? -22.127 -2.538 25.704 1.00 95.38 75 VAL A O 1
ATOM 582 N N . SER A 1 76 ? -19.955 -3.000 25.925 1.00 95.81 76 SER A N 1
ATOM 583 C CA . SER A 1 76 ? -20.019 -3.384 27.331 1.00 95.81 76 SER A CA 1
ATOM 584 C C . SER A 1 76 ? -18.636 -3.274 27.955 1.00 95.81 76 SER A C 1
ATOM 586 O O . SER A 1 76 ? -17.633 -3.090 27.263 1.00 95.81 76 SER A O 1
ATOM 588 N N . ARG A 1 77 ? -18.562 -3.354 29.287 1.00 94.12 77 ARG A N 1
ATOM 589 C CA . ARG A 1 77 ? -17.304 -3.174 30.017 1.00 94.12 77 ARG A CA 1
ATOM 590 C C . ARG A 1 77 ? -16.228 -4.130 29.491 1.00 94.12 77 ARG A C 1
ATOM 592 O O . ARG A 1 77 ? -16.302 -5.335 29.703 1.00 94.12 77 ARG A O 1
ATOM 599 N N . GLY A 1 78 ? -15.211 -3.556 28.852 1.00 94.69 78 GLY A N 1
ATOM 600 C CA . GLY A 1 78 ? -14.088 -4.294 28.274 1.00 94.69 78 GLY A CA 1
ATOM 601 C C . GLY A 1 78 ? -14.355 -4.953 26.916 1.00 94.69 78 GLY A C 1
ATOM 602 O O . GLY A 1 78 ? -13.482 -5.679 26.462 1.00 94.69 78 GLY A O 1
ATOM 603 N N . ASN A 1 79 ? -15.494 -4.703 26.266 1.00 98.00 79 ASN A N 1
ATOM 604 C CA . ASN A 1 79 ? -15.793 -5.180 24.915 1.00 98.00 79 ASN A CA 1
ATOM 605 C C . ASN A 1 79 ? -15.968 -4.001 23.964 1.00 98.00 79 ASN A C 1
ATOM 607 O O . ASN A 1 79 ? -16.689 -3.049 24.270 1.00 98.00 79 ASN A O 1
ATOM 611 N N . TYR A 1 80 ? -15.316 -4.093 22.814 1.00 98.62 80 TYR A N 1
ATOM 612 C CA . TYR A 1 80 ? -15.220 -3.013 21.845 1.00 98.62 80 TYR A CA 1
ATOM 613 C C . TYR A 1 80 ? -15.641 -3.501 20.469 1.00 98.62 80 TYR A C 1
ATOM 615 O O . TYR A 1 80 ? -15.406 -4.658 20.121 1.00 98.62 80 TYR A O 1
ATOM 623 N N . GLU A 1 81 ? -16.234 -2.614 19.688 1.00 98.38 81 GLU A N 1
ATOM 624 C CA . GLU A 1 81 ? -16.601 -2.849 18.295 1.00 98.38 81 GLU A CA 1
ATOM 625 C C . GLU A 1 81 ? -16.298 -1.615 17.454 1.00 98.38 81 GLU A C 1
ATOM 627 O O . GLU A 1 81 ? -16.172 -0.509 17.979 1.00 98.38 81 GLU A O 1
ATOM 632 N N . LEU A 1 82 ? -16.172 -1.804 16.148 1.00 97.81 82 LEU A N 1
ATOM 633 C CA . LEU A 1 82 ? -16.019 -0.695 15.220 1.00 97.81 82 LEU A CA 1
ATOM 634 C C . LEU A 1 82 ? -17.347 0.069 15.102 1.00 97.81 82 LEU A C 1
ATOM 636 O O . LEU A 1 82 ? -18.404 -0.555 15.060 1.00 97.81 82 LEU A O 1
ATOM 640 N N . SER A 1 83 ? -17.299 1.400 15.048 1.00 97.44 83 SER A N 1
ATOM 641 C CA . SER A 1 83 ? -18.481 2.194 14.694 1.00 97.44 83 SER A CA 1
ATOM 642 C C . SER A 1 83 ? -18.688 2.212 13.174 1.00 97.44 83 SER A C 1
ATOM 644 O O . SER A 1 83 ? -17.763 1.906 12.414 1.00 97.44 83 SER A O 1
ATOM 646 N N . ASP A 1 84 ? -19.871 2.627 12.715 1.00 95.81 84 ASP A N 1
ATOM 647 C CA . ASP A 1 84 ? -20.137 2.817 11.281 1.00 95.81 84 ASP A CA 1
ATOM 648 C C . ASP A 1 84 ? -19.166 3.835 10.658 1.00 95.81 84 ASP A C 1
ATOM 650 O O . ASP A 1 84 ? -18.605 3.602 9.586 1.00 95.81 84 ASP A O 1
ATOM 654 N N . ASP A 1 85 ? -18.890 4.935 11.366 1.00 91.62 85 ASP A N 1
ATOM 655 C CA . ASP A 1 85 ? -17.923 5.951 10.941 1.00 91.62 85 ASP A CA 1
ATOM 656 C C . ASP A 1 85 ? -16.503 5.378 10.851 1.00 91.62 85 ASP A C 1
ATOM 658 O O . ASP A 1 85 ? -15.780 5.643 9.887 1.00 91.62 85 ASP A O 1
ATOM 662 N N . GLY A 1 86 ? -16.108 4.544 11.818 1.00 94.62 86 GLY A N 1
ATOM 663 C CA . GLY A 1 86 ? -14.826 3.847 11.793 1.00 94.62 86 GLY A CA 1
ATOM 664 C C . GLY A 1 86 ? -14.704 2.890 10.609 1.00 94.62 86 GLY A C 1
ATOM 665 O O . GLY A 1 86 ? -13.677 2.881 9.927 1.00 94.62 86 GLY A O 1
ATOM 666 N N . TYR A 1 87 ? -15.761 2.131 10.311 1.00 95.00 87 TYR A N 1
ATOM 667 C CA . TYR A 1 87 ? -15.814 1.235 9.154 1.00 95.00 87 TYR A CA 1
ATOM 668 C C . TYR A 1 87 ? -15.709 1.997 7.828 1.00 95.00 87 TYR A C 1
ATOM 670 O O . TYR A 1 87 ? -14.903 1.640 6.960 1.00 95.00 87 TYR A O 1
ATOM 678 N N . ASN A 1 88 ? -16.462 3.088 7.689 1.00 94.19 88 ASN A N 1
ATOM 679 C CA . ASN A 1 88 ? -16.427 3.942 6.504 1.00 94.19 88 ASN A CA 1
ATOM 680 C C . ASN A 1 88 ? -15.052 4.595 6.311 1.00 94.19 88 ASN A C 1
ATOM 682 O O . ASN A 1 88 ? -14.551 4.657 5.183 1.00 94.19 88 ASN A O 1
ATOM 686 N N . ALA A 1 89 ? -14.406 5.033 7.396 1.00 91.81 89 ALA A N 1
ATOM 687 C CA . ALA A 1 89 ? -13.067 5.610 7.339 1.00 91.81 89 ALA A CA 1
ATOM 688 C C . ALA A 1 89 ? -12.021 4.586 6.869 1.00 91.81 89 ALA A C 1
ATOM 690 O O . ALA A 1 89 ? -11.240 4.882 5.962 1.00 91.81 89 ALA A O 1
ATOM 691 N N . LEU A 1 90 ? -12.033 3.368 7.425 1.00 92.50 90 LEU A N 1
ATOM 692 C CA . LEU A 1 90 ? -11.113 2.297 7.022 1.00 92.50 90 LEU A CA 1
ATOM 693 C C . LEU A 1 90 ? -11.326 1.869 5.568 1.00 92.50 90 LEU A C 1
ATOM 695 O O . LEU A 1 90 ? -10.350 1.705 4.837 1.00 92.50 90 LEU A O 1
ATOM 699 N N . THR A 1 91 ? -12.582 1.737 5.139 1.00 92.38 91 THR A N 1
ATOM 700 C CA . THR A 1 91 ? -12.924 1.401 3.748 1.00 92.38 91 THR A CA 1
ATOM 701 C C . THR A 1 91 ? -12.400 2.475 2.796 1.00 92.38 91 THR A C 1
ATOM 703 O O . THR A 1 91 ? -11.667 2.167 1.860 1.00 92.38 91 THR A O 1
ATOM 706 N N . SER A 1 92 ? -12.654 3.751 3.107 1.00 92.06 92 SER A N 1
ATOM 707 C CA . SER A 1 92 ? -12.162 4.884 2.313 1.00 92.06 92 SER A CA 1
ATOM 708 C C . SER A 1 92 ? -10.631 4.916 2.235 1.00 92.06 92 SER A C 1
ATOM 710 O O . SER A 1 92 ? -10.061 5.172 1.175 1.00 92.06 92 SER A O 1
ATOM 712 N N . MET A 1 93 ? -9.937 4.632 3.343 1.00 90.06 93 MET A N 1
ATOM 713 C CA . MET A 1 93 ? -8.474 4.525 3.356 1.00 90.06 93 MET A CA 1
ATOM 714 C C . MET A 1 93 ? -7.972 3.364 2.490 1.00 90.06 93 MET A C 1
ATOM 716 O O . MET A 1 93 ? -6.990 3.529 1.762 1.00 90.06 93 MET A O 1
ATOM 720 N N . GLY A 1 94 ? -8.641 2.210 2.556 1.00 88.19 94 GLY A N 1
ATOM 721 C CA . GLY A 1 94 ? -8.354 1.045 1.721 1.00 88.19 94 GLY A CA 1
ATOM 722 C C . GLY A 1 94 ? -8.493 1.361 0.233 1.00 88.19 94 GLY A C 1
ATOM 723 O O . GLY A 1 94 ? -7.565 1.098 -0.533 1.00 88.19 94 GLY A O 1
ATOM 724 N N . ASP A 1 95 ? -9.587 2.016 -0.156 1.00 89.88 95 ASP A N 1
ATOM 725 C CA . ASP A 1 95 ? -9.852 2.430 -1.537 1.00 89.88 95 ASP A CA 1
ATOM 726 C C . ASP A 1 95 ? -8.801 3.419 -2.049 1.00 89.88 95 ASP A C 1
ATOM 728 O O . ASP A 1 95 ? -8.254 3.254 -3.144 1.00 89.88 95 ASP A O 1
ATOM 732 N N . VAL A 1 96 ? -8.456 4.426 -1.239 1.00 88.94 96 VAL A N 1
ATOM 733 C CA . VAL A 1 96 ? -7.402 5.397 -1.568 1.00 88.94 96 VAL A CA 1
ATOM 734 C C . VAL A 1 96 ? -6.058 4.694 -1.763 1.00 88.94 96 VAL A C 1
ATOM 736 O O . VAL A 1 96 ? -5.331 4.998 -2.716 1.00 88.94 96 VAL A O 1
ATOM 739 N N . TYR A 1 97 ? -5.715 3.746 -0.888 1.00 85.56 97 TYR A N 1
ATOM 740 C CA . TYR A 1 97 ? -4.475 2.988 -1.004 1.00 85.56 97 TYR A CA 1
ATOM 741 C C . TYR A 1 97 ? -4.465 2.106 -2.257 1.00 85.56 97 TYR A C 1
ATOM 743 O O . TYR A 1 97 ? -3.502 2.170 -3.023 1.00 85.56 97 TYR A O 1
ATOM 751 N N . ALA A 1 98 ? -5.534 1.348 -2.515 1.00 81.00 98 ALA A N 1
ATOM 752 C CA . ALA A 1 98 ? -5.660 0.481 -3.685 1.00 81.00 98 ALA A CA 1
ATOM 753 C C . ALA A 1 98 ? -5.577 1.277 -4.998 1.00 81.00 98 ALA A C 1
ATOM 755 O O . ALA A 1 98 ? -4.773 0.954 -5.874 1.00 81.00 98 ALA A O 1
ATOM 756 N N . ALA A 1 99 ? -6.311 2.389 -5.101 1.00 83.88 99 ALA A N 1
ATOM 757 C CA . ALA A 1 99 ? -6.257 3.275 -6.262 1.00 83.88 99 ALA A CA 1
ATOM 758 C C . ALA A 1 99 ? -4.859 3.884 -6.472 1.00 83.88 99 ALA A C 1
ATOM 760 O O . ALA A 1 99 ? -4.385 4.003 -7.607 1.00 83.88 99 ALA A O 1
ATOM 761 N N . SER A 1 100 ? -4.172 4.248 -5.383 1.00 82.75 100 SER A N 1
ATOM 762 C CA . SER A 1 100 ? -2.796 4.752 -5.430 1.00 82.75 100 SER A CA 1
ATOM 763 C C . SER A 1 100 ? -1.807 3.677 -5.886 1.00 82.75 100 SER A C 1
ATOM 765 O O . SER A 1 100 ? -0.942 3.961 -6.719 1.00 82.75 100 SER A O 1
ATOM 767 N N . GLN A 1 101 ? -1.956 2.434 -5.416 1.00 80.06 101 GLN A N 1
ATOM 768 C CA . GLN A 1 101 ? -1.121 1.319 -5.863 1.00 80.06 101 GLN A CA 1
ATOM 769 C C . GLN A 1 101 ? -1.316 1.012 -7.341 1.00 80.06 101 GLN A C 1
ATOM 771 O O . GLN A 1 101 ? -0.333 0.984 -8.077 1.00 80.06 101 GLN A O 1
ATOM 776 N N . TRP A 1 102 ? -2.558 0.914 -7.816 1.00 73.69 102 TRP A N 1
ATOM 777 C CA . TRP A 1 102 ? -2.826 0.707 -9.241 1.00 73.69 102 TRP A CA 1
ATOM 778 C C . TRP A 1 102 ? -2.257 1.826 -10.110 1.00 73.69 102 TRP A C 1
ATOM 780 O O . TRP A 1 102 ? -1.757 1.573 -11.207 1.00 73.69 102 TRP A O 1
ATOM 790 N N . LYS A 1 103 ? -2.280 3.074 -9.629 1.00 72.00 103 LYS A N 1
ATOM 791 C CA . LYS A 1 103 ? -1.639 4.191 -10.329 1.00 72.00 103 LYS A CA 1
ATOM 792 C C . LYS A 1 103 ? -0.119 4.016 -10.386 1.00 72.00 103 LYS A C 1
ATOM 794 O O . LYS A 1 103 ? 0.450 4.153 -11.467 1.00 72.00 103 LYS A O 1
ATOM 799 N N . ARG A 1 104 ? 0.523 3.669 -9.265 1.00 74.31 104 ARG A N 1
ATOM 800 C CA . ARG A 1 104 ? 1.973 3.423 -9.194 1.00 74.31 104 ARG A CA 1
ATOM 801 C C . ARG A 1 104 ? 2.407 2.255 -10.071 1.00 74.31 104 ARG A C 1
ATOM 803 O O . ARG A 1 104 ? 3.364 2.398 -10.822 1.00 74.31 104 ARG A O 1
ATOM 810 N N . GLU A 1 105 ? 1.696 1.135 -10.029 1.00 71.19 105 GLU A N 1
ATOM 811 C CA . GLU A 1 105 ? 1.973 -0.043 -10.856 1.00 71.19 105 GLU A CA 1
ATOM 812 C C . GLU A 1 105 ? 1.782 0.252 -12.342 1.00 71.19 105 GLU A C 1
ATOM 814 O O . GLU A 1 105 ? 2.614 -0.132 -13.163 1.00 71.19 105 GLU A O 1
ATOM 819 N N . LYS A 1 106 ? 0.733 0.996 -12.708 1.00 71.06 106 LYS A N 1
ATOM 820 C CA . LYS A 1 106 ? 0.501 1.422 -14.093 1.00 71.06 106 LYS A CA 1
ATOM 821 C C . LYS A 1 106 ? 1.573 2.395 -14.577 1.00 71.06 106 LYS A C 1
ATOM 823 O O . LYS A 1 106 ? 1.998 2.314 -15.727 1.00 71.06 106 LYS A O 1
ATOM 828 N N . GLU A 1 107 ? 2.021 3.317 -13.729 1.00 71.69 107 GLU A N 1
ATOM 829 C CA . GLU A 1 107 ? 3.133 4.223 -14.030 1.00 71.69 107 GLU A CA 1
ATOM 830 C C . GLU A 1 107 ? 4.468 3.475 -14.133 1.00 71.69 107 GLU A C 1
ATOM 832 O O . GLU A 1 107 ? 5.232 3.733 -15.060 1.00 71.69 107 GLU A O 1
ATOM 837 N N . ALA A 1 108 ? 4.732 2.514 -13.245 1.00 69.19 108 ALA A N 1
ATOM 838 C CA . ALA A 1 108 ? 5.911 1.656 -13.288 1.00 69.19 108 ALA A CA 1
ATOM 839 C C . ALA A 1 108 ? 5.918 0.768 -14.539 1.00 69.19 108 ALA A C 1
ATOM 841 O O . ALA A 1 108 ? 6.929 0.706 -15.231 1.00 69.19 108 ALA A O 1
ATOM 842 N N . SER A 1 109 ? 4.777 0.172 -14.892 1.00 72.44 109 SER A N 1
ATOM 843 C CA . SER A 1 109 ? 4.613 -0.626 -16.113 1.00 72.44 109 SER A CA 1
ATOM 844 C C . SER A 1 109 ? 4.864 0.221 -17.356 1.00 72.44 109 SER A C 1
ATOM 846 O O . SER A 1 109 ? 5.696 -0.134 -18.183 1.00 72.44 109 SER A O 1
ATOM 848 N N . LYS A 1 110 ? 4.261 1.417 -17.436 1.00 72.94 110 LYS A N 1
ATOM 849 C CA . LYS A 1 110 ? 4.547 2.375 -18.514 1.00 72.94 110 LYS A CA 1
ATOM 850 C C . LYS A 1 110 ? 6.023 2.754 -18.580 1.00 72.94 110 LYS A C 1
ATOM 852 O O . LYS A 1 110 ? 6.556 2.894 -19.671 1.00 72.94 110 LYS A O 1
ATOM 857 N N . ARG A 1 111 ? 6.695 2.943 -17.440 1.00 64.81 111 ARG A N 1
ATOM 858 C CA . ARG A 1 111 ? 8.139 3.229 -17.404 1.00 64.81 111 ARG A CA 1
ATOM 859 C C . ARG A 1 111 ? 8.954 2.055 -17.931 1.00 64.81 111 ARG A C 1
ATOM 861 O O . ARG A 1 111 ? 9.863 2.285 -18.717 1.00 64.81 111 ARG A O 1
ATOM 868 N N . VAL A 1 112 ? 8.615 0.824 -17.553 1.00 71.94 112 VAL A N 1
ATOM 869 C CA . VAL A 1 112 ? 9.250 -0.390 -18.088 1.00 71.94 112 VAL A CA 1
ATOM 870 C C . VAL A 1 112 ? 9.035 -0.490 -19.598 1.00 71.94 112 VAL A C 1
ATOM 872 O O . VAL A 1 112 ? 9.993 -0.731 -20.327 1.00 71.94 112 VAL A O 1
ATOM 875 N N . ASP A 1 113 ? 7.824 -0.232 -20.089 1.00 75.75 113 ASP A N 1
ATOM 876 C CA . ASP A 1 113 ? 7.524 -0.244 -21.524 1.00 75.75 113 ASP A CA 1
ATOM 877 C C . ASP A 1 113 ? 8.245 0.878 -22.278 1.00 75.75 113 ASP A C 1
ATOM 879 O O . ASP A 1 113 ? 8.742 0.654 -23.376 1.00 75.75 113 ASP A O 1
ATOM 883 N N . LEU A 1 114 ? 8.378 2.068 -21.686 1.00 71.56 114 LEU A N 1
ATOM 884 C CA . LEU A 1 114 ? 9.166 3.166 -22.252 1.00 71.56 114 LEU A CA 1
ATOM 885 C C . LEU A 1 114 ? 10.662 2.847 -22.279 1.00 71.56 114 LEU A C 1
ATOM 887 O O . LEU A 1 114 ? 11.324 3.166 -23.260 1.00 71.56 114 LEU A O 1
ATOM 891 N N . ILE A 1 115 ? 11.195 2.203 -21.238 1.00 74.94 115 ILE A N 1
ATOM 892 C CA . ILE A 1 115 ? 12.584 1.731 -21.194 1.00 74.94 115 ILE A CA 1
ATOM 893 C C . ILE A 1 115 ? 12.799 0.668 -22.274 1.00 74.94 115 ILE A C 1
ATOM 895 O O . ILE A 1 115 ? 13.759 0.758 -23.034 1.00 74.94 115 ILE A O 1
ATOM 899 N N . ARG A 1 116 ? 11.876 -0.290 -22.418 1.00 71.56 116 ARG A N 1
ATOM 900 C CA . ARG A 1 116 ? 11.893 -1.273 -23.512 1.00 71.56 116 ARG A CA 1
ATOM 901 C C . ARG A 1 116 ? 11.813 -0.602 -24.875 1.00 71.56 116 ARG A C 1
ATOM 903 O O . ARG A 1 116 ? 12.599 -0.957 -25.743 1.00 71.56 116 ARG A O 1
ATOM 910 N N . LEU A 1 117 ? 10.931 0.382 -25.055 1.00 68.44 117 LEU A N 1
ATOM 911 C CA . LEU A 1 117 ? 10.806 1.136 -26.299 1.00 68.44 117 LEU A CA 1
ATOM 912 C C . LEU A 1 117 ? 12.097 1.898 -26.607 1.00 68.44 117 LEU A C 1
ATOM 914 O O . LEU A 1 117 ? 12.566 1.847 -27.736 1.00 68.44 117 LEU A O 1
ATOM 918 N N . ALA A 1 118 ? 12.704 2.552 -25.617 1.00 65.06 118 ALA A N 1
ATOM 919 C CA . ALA A 1 118 ? 13.971 3.259 -25.763 1.00 65.06 118 ALA A CA 1
ATOM 920 C C . ALA A 1 118 ? 15.122 2.302 -26.094 1.00 65.06 118 ALA A C 1
ATOM 922 O O . ALA A 1 118 ? 15.907 2.594 -26.990 1.00 65.06 118 ALA A O 1
ATOM 923 N N . HIS A 1 119 ? 15.188 1.134 -25.447 1.00 62.06 119 HIS A N 1
ATOM 924 C CA . HIS A 1 119 ? 16.132 0.081 -25.812 1.00 62.06 119 HIS A CA 1
ATOM 925 C C . HIS A 1 119 ? 15.855 -0.480 -27.204 1.00 62.06 119 HIS A C 1
ATOM 927 O O . HIS A 1 119 ? 16.803 -0.737 -27.929 1.00 62.06 119 HIS A O 1
ATOM 933 N N . SER A 1 120 ? 14.593 -0.659 -27.598 1.00 65.94 120 SER A N 1
ATOM 934 C CA . SER A 1 120 ? 14.232 -1.164 -28.925 1.00 65.94 120 SER A CA 1
ATOM 935 C C . SER A 1 120 ? 14.540 -0.148 -30.019 1.00 65.94 120 SER A C 1
ATOM 937 O O . SER A 1 120 ? 15.152 -0.536 -30.994 1.00 65.94 120 SER A O 1
ATOM 939 N N . LYS A 1 121 ? 14.253 1.147 -29.820 1.00 58.59 121 LYS A N 1
ATOM 940 C CA . LYS A 1 121 ? 14.623 2.237 -30.735 1.00 58.59 121 LYS A CA 1
ATOM 941 C C . LYS A 1 121 ? 16.126 2.450 -30.797 1.00 58.59 121 LYS A C 1
ATOM 943 O O . LYS A 1 121 ? 16.650 2.725 -31.863 1.00 58.59 121 LYS A O 1
ATOM 948 N N . ARG A 1 122 ? 16.829 2.337 -29.666 1.00 59.00 122 ARG A N 1
ATOM 949 C CA . ARG A 1 122 ? 18.294 2.364 -29.642 1.00 59.00 122 ARG A CA 1
ATOM 950 C C . ARG A 1 122 ? 18.857 1.177 -30.414 1.00 59.00 122 ARG A C 1
ATOM 952 O O . ARG A 1 122 ? 19.738 1.383 -31.228 1.00 59.00 122 ARG A O 1
ATOM 959 N N . ARG A 1 123 ? 18.311 -0.023 -30.205 1.00 55.09 123 ARG A N 1
ATOM 960 C CA . ARG A 1 123 ? 18.695 -1.228 -30.943 1.00 55.09 123 ARG A CA 1
ATOM 961 C C . ARG A 1 123 ? 18.333 -1.116 -32.419 1.00 55.09 123 ARG A C 1
ATOM 963 O O . ARG A 1 123 ? 19.095 -1.594 -33.226 1.00 55.09 123 ARG A O 1
ATOM 970 N N . GLU A 1 124 ? 17.211 -0.496 -32.773 1.00 53.22 124 GLU A N 1
ATOM 971 C CA . GLU A 1 124 ? 16.781 -0.241 -34.152 1.00 53.22 124 GLU A CA 1
ATOM 972 C C . GLU A 1 124 ? 17.698 0.789 -34.823 1.00 53.22 124 GLU A C 1
ATOM 974 O O . GLU A 1 124 ? 18.129 0.545 -35.938 1.00 53.22 124 GLU A O 1
ATOM 979 N N . ASN A 1 125 ? 18.108 1.851 -34.116 1.00 53.91 125 ASN A N 1
ATOM 980 C CA . ASN A 1 125 ? 19.136 2.791 -34.576 1.00 53.91 125 ASN A CA 1
ATOM 981 C C . ASN A 1 125 ? 20.524 2.125 -34.703 1.00 53.91 125 ASN A C 1
ATOM 983 O O . ASN A 1 125 ? 21.221 2.348 -35.686 1.00 53.91 125 ASN A O 1
ATOM 987 N N . GLU A 1 126 ? 20.908 1.272 -33.748 1.00 52.66 126 GLU A N 1
ATOM 988 C CA . GLU A 1 126 ? 22.134 0.463 -33.808 1.00 52.66 126 GLU A CA 1
ATOM 989 C C . GLU A 1 126 ? 22.039 -0.594 -34.928 1.00 52.66 126 GLU A C 1
ATOM 991 O O . GLU A 1 126 ? 23.017 -0.811 -35.621 1.00 52.66 126 GLU A O 1
ATOM 996 N N . LEU A 1 127 ? 20.867 -1.191 -35.189 1.00 51.50 127 LEU A N 1
ATOM 997 C CA . LEU A 1 127 ? 20.592 -2.139 -36.284 1.00 51.50 127 LEU A CA 1
ATOM 998 C C . LEU A 1 127 ? 20.560 -1.450 -37.651 1.00 51.50 127 LEU A C 1
ATOM 1000 O O . LEU A 1 127 ? 20.961 -2.065 -38.633 1.00 51.50 127 LEU A O 1
ATOM 1004 N N . THR A 1 128 ? 20.135 -0.186 -37.731 1.00 53.47 128 THR A N 1
ATOM 1005 C CA . THR A 1 128 ? 20.296 0.627 -38.945 1.00 53.47 128 THR A CA 1
ATOM 1006 C C . THR A 1 128 ? 21.753 1.026 -39.192 1.00 53.47 128 THR A C 1
ATOM 1008 O O . THR A 1 128 ? 22.095 1.350 -40.325 1.00 53.47 128 THR A O 1
ATOM 1011 N N . GLU A 1 129 ? 22.614 0.957 -38.168 1.00 54.06 129 GLU A N 1
ATOM 1012 C CA . GLU A 1 129 ? 24.072 1.129 -38.267 1.00 54.06 129 GLU A CA 1
ATOM 1013 C C . GLU A 1 129 ? 24.853 -0.203 -38.293 1.00 54.06 129 GLU A C 1
ATOM 1015 O O . GLU A 1 129 ? 26.066 -0.188 -38.511 1.00 54.06 129 GLU A O 1
ATOM 1020 N N . LEU A 1 130 ? 24.206 -1.364 -38.102 1.00 46.78 130 LEU A N 1
ATOM 1021 C CA . LEU A 1 130 ? 24.881 -2.659 -38.168 1.00 46.78 130 LEU A CA 1
ATOM 1022 C C . LEU A 1 130 ? 25.247 -2.950 -39.622 1.00 46.78 130 LEU A C 1
ATOM 1024 O O . LEU A 1 130 ? 24.407 -3.287 -40.456 1.00 46.78 130 LEU A O 1
ATOM 1028 N N . GLU A 1 131 ? 26.540 -2.860 -39.906 1.00 53.56 131 GLU A N 1
ATOM 1029 C CA . GLU A 1 131 ? 27.140 -3.338 -41.142 1.00 53.56 131 GLU A CA 1
ATOM 1030 C C . GLU A 1 131 ? 27.075 -4.878 -41.159 1.00 53.56 131 GLU A C 1
ATOM 1032 O O . GLU A 1 131 ? 28.032 -5.574 -40.818 1.00 53.56 131 GLU A O 1
ATOM 1037 N N . VAL A 1 132 ? 25.905 -5.432 -41.492 1.00 58.66 132 VAL A N 1
ATOM 1038 C CA . VAL A 1 132 ? 25.718 -6.876 -41.668 1.00 58.66 132 VAL A CA 1
ATOM 1039 C C . VAL A 1 132 ? 26.537 -7.316 -42.877 1.00 58.66 132 VAL A C 1
ATOM 1041 O O . VAL A 1 132 ? 26.243 -6.940 -44.012 1.00 58.66 132 VAL A O 1
ATOM 1044 N N . LYS A 1 133 ? 27.567 -8.128 -42.634 1.00 62.97 133 LYS A N 1
ATOM 1045 C CA . LYS A 1 133 ? 28.399 -8.736 -43.676 1.00 62.97 133 LYS A CA 1
ATOM 1046 C C . LYS A 1 133 ? 28.135 -10.228 -43.711 1.00 62.97 133 LYS A C 1
ATOM 1048 O O . LYS A 1 133 ? 28.274 -10.909 -42.700 1.00 62.97 133 LYS A O 1
ATOM 1053 N N . ILE A 1 134 ? 27.784 -10.729 -44.888 1.00 75.00 134 ILE A N 1
ATOM 1054 C CA . ILE A 1 134 ? 27.883 -12.156 -45.180 1.00 75.00 134 ILE A CA 1
ATOM 1055 C C . ILE A 1 134 ? 29.344 -12.387 -45.558 1.00 75.00 134 ILE A C 1
ATOM 1057 O O . ILE A 1 134 ? 29.820 -11.808 -46.534 1.00 75.00 134 ILE A O 1
ATOM 1061 N N . VAL A 1 135 ? 30.060 -13.158 -44.746 1.00 73.50 135 VAL A N 1
ATOM 1062 C CA . VAL A 1 135 ? 31.473 -13.486 -44.957 1.00 73.50 135 VAL A CA 1
ATOM 1063 C C . VAL A 1 135 ? 31.622 -14.995 -45.068 1.00 73.50 135 VAL A C 1
ATOM 1065 O O . VAL A 1 135 ? 30.961 -15.737 -44.344 1.00 73.50 135 VAL A O 1
ATOM 1068 N N . GLU A 1 136 ? 32.472 -15.432 -45.989 1.00 81.62 136 GLU A N 1
ATOM 1069 C CA . GLU A 1 136 ? 32.952 -16.810 -46.035 1.00 81.62 136 GLU A CA 1
ATOM 1070 C C . GLU A 1 136 ? 34.036 -16.954 -44.964 1.00 81.62 136 GLU A C 1
ATOM 1072 O O . GLU A 1 136 ? 34.865 -16.054 -44.791 1.00 81.62 136 GLU A O 1
ATOM 1077 N N . LEU A 1 137 ? 33.958 -18.015 -44.163 1.00 83.88 137 LEU A N 1
ATOM 1078 C CA . LEU A 1 137 ? 34.913 -18.233 -43.089 1.00 83.88 137 LEU A CA 1
ATOM 1079 C C . LEU A 1 137 ? 36.142 -18.931 -43.666 1.00 83.88 137 LEU A C 1
ATOM 1081 O O . LEU A 1 137 ? 36.030 -19.879 -44.428 1.00 83.88 137 LEU A O 1
ATOM 1085 N N . GLU A 1 138 ? 37.326 -18.460 -43.297 1.00 86.94 138 GLU A N 1
ATOM 1086 C CA . GLU A 1 138 ? 38.557 -19.180 -43.615 1.00 86.94 138 GLU A CA 1
ATOM 1087 C C . GLU A 1 138 ? 38.668 -20.437 -42.736 1.00 86.94 138 GLU A C 1
ATOM 1089 O O . GLU A 1 138 ? 38.165 -20.430 -41.601 1.00 86.94 138 GLU A O 1
ATOM 1094 N N . PRO A 1 139 ? 39.380 -21.484 -43.195 1.00 91.12 139 PRO A N 1
ATOM 1095 C CA . PRO A 1 139 ? 39.709 -22.619 -42.351 1.00 91.12 139 PRO A CA 1
ATOM 1096 C C . PRO A 1 139 ? 40.358 -22.157 -41.041 1.00 91.12 139 PRO A C 1
ATOM 1098 O O . PRO A 1 139 ? 41.247 -21.300 -41.033 1.00 91.12 139 PRO A O 1
ATOM 1101 N N . MET A 1 140 ? 39.907 -22.699 -39.913 1.00 92.81 140 MET A N 1
ATOM 1102 C CA . MET A 1 140 ? 40.368 -22.257 -38.599 1.00 92.81 140 MET A CA 1
ATOM 1103 C C . MET A 1 140 ? 40.294 -23.357 -37.550 1.00 92.81 140 MET A C 1
ATOM 1105 O O . MET A 1 140 ? 39.408 -24.211 -37.579 1.00 92.81 140 MET A O 1
ATOM 1109 N N . ARG A 1 141 ? 41.188 -23.268 -36.568 1.00 94.25 141 ARG A N 1
ATOM 1110 C CA . ARG A 1 141 ? 41.160 -24.085 -35.359 1.00 94.25 141 ARG A CA 1
ATOM 1111 C C . ARG A 1 141 ? 40.408 -23.350 -34.252 1.00 94.25 141 ARG A C 1
ATOM 1113 O O . ARG A 1 141 ? 40.666 -22.172 -33.995 1.00 94.25 141 ARG A O 1
ATOM 1120 N N . VAL A 1 142 ? 39.457 -24.020 -33.604 1.00 95.00 142 VAL A N 1
ATOM 1121 C CA . VAL A 1 142 ? 38.580 -23.411 -32.590 1.00 95.00 142 VAL A CA 1
ATOM 1122 C C . VAL A 1 142 ? 38.496 -24.244 -31.320 1.00 95.00 142 VAL A C 1
ATOM 1124 O O . VAL A 1 142 ? 38.494 -25.472 -31.375 1.00 95.00 142 VAL A O 1
ATOM 1127 N N . ALA A 1 143 ? 38.351 -23.572 -30.179 1.00 95.75 143 ALA A N 1
ATOM 1128 C CA . ALA A 1 143 ? 37.868 -24.189 -28.948 1.00 95.75 143 ALA A CA 1
ATOM 1129 C C . ALA A 1 143 ? 36.334 -24.087 -28.882 1.00 95.75 143 ALA A C 1
ATOM 1131 O O . ALA A 1 143 ? 35.760 -23.029 -29.156 1.00 95.75 143 ALA A O 1
ATOM 1132 N N . SER A 1 144 ? 35.682 -25.195 -28.531 1.00 95.81 144 SER A N 1
ATOM 1133 C CA . SER A 1 144 ? 34.233 -25.399 -28.580 1.00 95.81 144 SER A CA 1
ATOM 1134 C C . SER A 1 144 ? 33.620 -25.470 -27.181 1.00 95.81 144 SER A C 1
ATOM 1136 O O . SER A 1 144 ? 34.034 -26.265 -26.334 1.00 95.81 144 SER A O 1
ATOM 1138 N N . PHE A 1 145 ? 32.582 -24.662 -26.952 1.00 96.44 145 PHE A N 1
ATOM 1139 C CA . PHE A 1 145 ? 31.861 -24.578 -25.683 1.00 96.44 145 PHE A CA 1
ATOM 1140 C C . PHE A 1 145 ? 30.371 -24.743 -25.919 1.00 96.44 145 PHE A C 1
ATOM 1142 O O . PHE A 1 145 ? 29.686 -23.815 -26.345 1.00 96.44 145 PHE A O 1
ATOM 1149 N N . ARG A 1 146 ? 29.857 -25.932 -25.605 1.00 96.44 146 ARG A N 1
ATOM 1150 C CA . ARG A 1 146 ? 28.450 -26.278 -25.815 1.00 96.44 146 ARG A CA 1
ATOM 1151 C C . ARG A 1 146 ? 27.681 -26.415 -24.506 1.00 96.44 146 ARG A C 1
ATOM 1153 O O . ARG A 1 146 ? 28.184 -26.969 -23.519 1.00 96.44 146 ARG A O 1
ATOM 1160 N N . ALA A 1 147 ? 26.429 -25.973 -24.503 1.00 94.56 147 ALA A N 1
ATOM 1161 C CA . ALA A 1 147 ? 25.474 -26.235 -23.431 1.00 94.56 147 ALA A CA 1
ATOM 1162 C C . ALA A 1 147 ? 24.095 -26.605 -23.989 1.00 94.56 147 ALA A C 1
ATOM 1164 O O . ALA A 1 147 ? 23.747 -26.227 -25.103 1.00 94.56 147 ALA A O 1
ATOM 1165 N N . VAL A 1 148 ? 23.328 -27.368 -23.205 1.00 95.25 148 VAL A N 1
ATOM 1166 C CA . VAL A 1 148 ? 21.925 -27.700 -23.478 1.00 95.25 148 VAL A CA 1
ATOM 1167 C C . VAL A 1 148 ? 21.137 -27.472 -22.195 1.00 95.25 148 VAL A C 1
ATOM 1169 O O . VAL A 1 148 ? 21.360 -28.174 -21.208 1.00 95.25 148 VAL A O 1
ATOM 1172 N N . SER A 1 149 ? 20.242 -26.491 -22.197 1.00 91.75 149 SER A N 1
ATOM 1173 C CA . SER A 1 149 ? 19.449 -26.088 -21.029 1.00 91.75 149 SER A CA 1
ATOM 1174 C C . SER A 1 149 ? 18.271 -25.204 -21.461 1.00 91.75 149 SER A C 1
ATOM 1176 O O . SER A 1 149 ? 18.001 -25.084 -22.656 1.00 91.75 149 SER A O 1
ATOM 1178 N N . GLU A 1 150 ? 17.555 -24.604 -20.504 1.00 88.88 150 GLU A N 1
ATOM 1179 C CA . GLU A 1 150 ? 16.558 -23.552 -20.779 1.00 88.88 150 GLU A CA 1
ATOM 1180 C C . GLU A 1 150 ? 17.207 -22.198 -21.138 1.00 88.88 150 GLU A C 1
ATOM 1182 O O . GLU A 1 150 ? 16.523 -21.305 -21.633 1.00 88.88 150 GLU A O 1
ATOM 1187 N N . SER A 1 151 ? 18.514 -22.043 -20.893 1.00 88.81 151 SER A N 1
ATOM 1188 C CA . SER A 1 151 ? 19.302 -20.831 -21.164 1.00 88.81 151 SER A CA 1
ATOM 1189 C C . SER A 1 151 ? 20.710 -21.169 -21.690 1.00 88.81 151 SER A C 1
ATOM 1191 O O . SER A 1 151 ? 21.715 -20.778 -21.080 1.00 88.81 151 SER A O 1
ATOM 1193 N N . PRO A 1 152 ? 20.817 -21.939 -22.787 1.00 88.75 152 PRO A N 1
ATOM 1194 C CA . PRO A 1 152 ? 22.072 -22.540 -23.222 1.00 88.75 152 PRO A CA 1
ATOM 1195 C C . PRO A 1 152 ? 23.107 -21.514 -23.699 1.00 88.75 152 PRO A C 1
ATOM 1197 O O . PRO A 1 152 ? 24.296 -21.773 -23.554 1.00 88.75 152 PRO A O 1
ATOM 1200 N N . GLU A 1 153 ? 22.705 -20.345 -24.204 1.00 91.00 153 GLU A N 1
ATOM 1201 C CA . GLU A 1 153 ? 23.613 -19.253 -24.577 1.00 91.00 153 GLU A CA 1
ATOM 1202 C C . GLU A 1 153 ? 24.396 -18.772 -23.361 1.00 91.00 153 GLU A C 1
ATOM 1204 O O . GLU A 1 153 ? 25.620 -18.673 -23.402 1.00 91.00 153 GLU A O 1
ATOM 1209 N N . ASN A 1 154 ? 23.696 -18.498 -22.256 1.00 88.69 154 ASN A N 1
ATOM 1210 C CA . ASN A 1 154 ? 24.342 -18.065 -21.024 1.00 88.69 154 ASN A CA 1
ATOM 1211 C C . ASN A 1 154 ? 25.269 -19.164 -20.502 1.00 88.69 154 ASN A C 1
ATOM 1213 O O . ASN A 1 154 ? 26.417 -18.896 -20.167 1.00 88.69 154 ASN A O 1
ATOM 1217 N N . ASP A 1 155 ? 24.797 -20.407 -20.478 1.00 89.38 155 ASP A N 1
ATOM 1218 C CA . ASP A 1 155 ? 25.559 -21.515 -19.909 1.00 89.38 155 ASP A CA 1
ATOM 1219 C C . ASP A 1 155 ? 26.806 -21.844 -20.743 1.00 89.38 155 ASP A C 1
ATOM 1221 O O . ASP A 1 155 ? 27.871 -22.117 -20.187 1.00 89.38 155 ASP A O 1
ATOM 1225 N N . ALA A 1 156 ? 26.707 -21.782 -22.073 1.00 90.12 156 ALA A N 1
ATOM 1226 C CA . ALA A 1 156 ? 27.842 -21.927 -22.979 1.00 90.12 156 ALA A CA 1
ATOM 1227 C C . ALA A 1 156 ? 28.818 -20.746 -22.849 1.00 90.12 156 ALA A C 1
ATOM 1229 O O . ALA A 1 156 ? 30.031 -20.960 -22.795 1.00 90.12 156 ALA A O 1
ATOM 1230 N N . PHE A 1 157 ? 28.306 -19.516 -22.717 1.00 93.12 157 PHE A N 1
ATOM 1231 C CA . PHE A 1 157 ? 29.139 -18.330 -22.525 1.00 93.12 157 PHE A CA 1
ATOM 1232 C C . PHE A 1 157 ? 29.893 -18.361 -21.194 1.00 93.12 157 PHE A C 1
ATOM 1234 O O . PHE A 1 157 ? 31.066 -18.014 -21.162 1.00 93.12 157 PHE A O 1
ATOM 1241 N N . GLN A 1 158 ? 29.274 -18.818 -20.102 1.00 91.19 158 GLN A N 1
ATOM 1242 C CA . GLN A 1 158 ? 29.965 -18.946 -18.814 1.00 91.19 158 GLN A CA 1
ATOM 1243 C C . GLN A 1 158 ? 31.134 -19.937 -18.892 1.00 91.19 158 GLN A C 1
ATOM 1245 O O . GLN A 1 158 ? 32.192 -19.670 -18.324 1.00 91.19 158 GLN A O 1
ATOM 1250 N N . LYS A 1 159 ? 30.985 -21.044 -19.636 1.00 93.50 159 LYS A N 1
ATOM 1251 C CA . LYS A 1 159 ? 32.085 -21.995 -19.878 1.00 93.50 159 LYS A CA 1
ATOM 1252 C C . LYS A 1 159 ? 33.227 -21.351 -20.667 1.00 93.50 159 LYS A C 1
ATOM 1254 O O . LYS A 1 159 ? 34.379 -21.461 -20.255 1.00 93.50 159 LYS A O 1
ATOM 1259 N N . LEU A 1 160 ? 32.900 -20.648 -21.755 1.00 92.62 160 LEU A N 1
ATOM 1260 C CA . LEU A 1 160 ? 33.871 -19.895 -22.553 1.00 92.62 160 LEU A CA 1
ATOM 1261 C C . LEU A 1 160 ? 34.588 -18.840 -21.697 1.00 92.62 160 LEU A C 1
ATOM 1263 O O . LEU A 1 160 ? 35.815 -18.784 -21.672 1.00 92.62 160 LEU A O 1
ATOM 1267 N N . TYR A 1 161 ? 33.836 -18.010 -20.974 1.00 91.62 161 TYR A N 1
ATOM 1268 C CA . TYR A 1 161 ? 34.373 -16.922 -20.162 1.00 91.62 161 TYR A CA 1
ATOM 1269 C C . TYR A 1 161 ? 35.299 -17.446 -19.061 1.00 91.62 161 TYR A C 1
ATOM 1271 O O . TYR A 1 161 ? 36.429 -16.982 -18.940 1.00 91.62 161 TYR A O 1
ATOM 1279 N N . ALA A 1 162 ? 34.871 -18.467 -18.314 1.00 90.00 162 ALA A N 1
ATOM 1280 C CA . ALA A 1 162 ? 35.689 -19.068 -17.265 1.00 90.00 162 ALA A CA 1
ATOM 1281 C C . ALA A 1 162 ? 37.017 -19.624 -17.807 1.00 90.00 162 ALA A C 1
ATOM 1283 O O . ALA A 1 162 ? 38.057 -19.467 -17.169 1.00 90.00 162 ALA A O 1
ATOM 1284 N N . TRP A 1 163 ? 36.999 -20.234 -18.995 1.00 92.12 163 TRP A N 1
ATOM 1285 C CA . TRP A 1 163 ? 38.206 -20.778 -19.615 1.00 92.12 163 TRP A CA 1
ATOM 1286 C C . TRP A 1 163 ? 39.128 -19.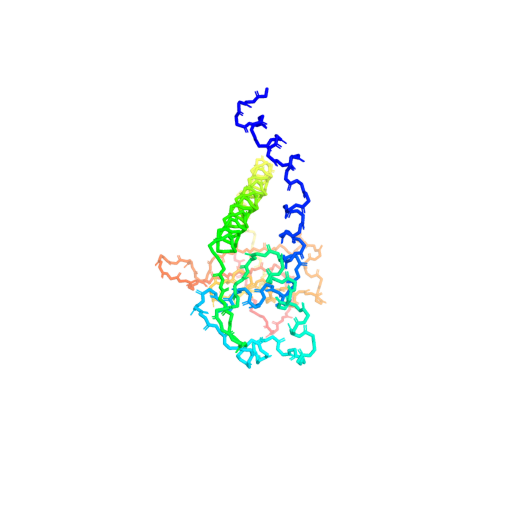693 -20.196 1.00 92.12 163 TRP A C 1
ATOM 1288 O O . TRP A 1 163 ? 40.352 -19.813 -20.096 1.00 92.12 163 TRP A O 1
ATOM 1298 N N . THR A 1 164 ? 38.564 -18.631 -20.778 1.00 88.69 164 THR A N 1
ATOM 1299 C CA . THR A 1 164 ? 39.314 -17.544 -21.437 1.00 88.69 164 THR A CA 1
ATOM 1300 C C . THR A 1 164 ? 39.854 -16.483 -20.475 1.00 88.69 164 THR A C 1
ATOM 1302 O O . THR A 1 164 ? 40.844 -15.832 -20.809 1.00 88.69 164 THR A O 1
ATOM 1305 N N . GLN A 1 165 ? 39.260 -16.314 -19.285 1.00 79.44 165 GLN A N 1
ATOM 1306 C CA . GLN A 1 165 ? 39.563 -15.203 -18.371 1.00 79.44 165 GLN A CA 1
ATOM 1307 C C . GLN A 1 165 ? 41.049 -15.114 -17.981 1.00 79.44 165 GLN A C 1
ATOM 1309 O O . GLN A 1 165 ? 41.591 -14.019 -17.870 1.00 79.44 165 GLN A O 1
ATOM 1314 N N . SER A 1 166 ? 41.730 -16.247 -17.789 1.00 81.31 166 SER A N 1
ATOM 1315 C CA . SER A 1 166 ? 43.164 -16.285 -17.455 1.00 81.31 166 SER A CA 1
ATOM 1316 C C . SER A 1 166 ? 44.091 -16.281 -18.676 1.00 81.31 166 SER A C 1
ATOM 1318 O O . SER A 1 166 ? 45.307 -16.209 -18.512 1.00 81.31 166 SER A O 1
ATOM 1320 N N . LYS A 1 167 ? 43.533 -16.367 -19.889 1.00 85.19 167 LYS A N 1
ATOM 1321 C CA . LYS A 1 167 ? 44.264 -16.562 -21.150 1.00 85.19 167 LYS A CA 1
ATOM 1322 C C . LYS A 1 167 ? 44.298 -15.312 -22.038 1.00 85.19 167 LYS A C 1
ATOM 1324 O O . LYS A 1 167 ? 45.005 -15.315 -23.038 1.00 85.19 167 LYS A O 1
ATOM 1329 N N . GLY A 1 168 ? 43.524 -14.273 -21.712 1.00 83.50 168 GLY A N 1
ATOM 1330 C CA . GLY A 1 168 ? 43.464 -13.020 -22.485 1.00 83.50 168 GLY A CA 1
ATOM 1331 C C . GLY A 1 168 ? 42.857 -13.166 -23.887 1.00 83.50 168 GLY A C 1
ATOM 1332 O O . GLY A 1 168 ? 42.928 -12.249 -24.698 1.00 83.50 168 GLY A O 1
ATOM 1333 N N . LEU A 1 169 ? 42.239 -14.310 -24.204 1.00 85.50 169 LEU A N 1
ATOM 1334 C CA . LEU A 1 169 ? 41.722 -14.599 -25.550 1.00 85.50 169 LEU A CA 1
ATOM 1335 C C . LEU A 1 169 ? 40.543 -13.699 -25.954 1.00 85.50 169 LEU A C 1
ATOM 1337 O O . LEU A 1 169 ? 40.266 -13.555 -27.138 1.00 85.50 169 LEU A O 1
ATOM 1341 N N . LEU A 1 170 ? 39.862 -13.077 -24.989 1.00 85.94 170 LEU A N 1
ATOM 1342 C CA . LEU A 1 170 ? 38.782 -12.120 -25.250 1.00 85.94 170 LEU A CA 1
ATOM 1343 C C . LEU A 1 170 ? 39.275 -10.674 -25.428 1.00 85.94 170 LEU A C 1
ATOM 1345 O O . LEU A 1 170 ? 38.468 -9.807 -25.759 1.00 85.94 170 LEU A O 1
ATOM 1349 N N . ASP A 1 171 ? 40.571 -10.407 -25.238 1.00 84.75 171 ASP A N 1
ATOM 1350 C CA . ASP A 1 171 ? 41.122 -9.048 -25.310 1.00 84.75 171 ASP A CA 1
ATOM 1351 C C . ASP A 1 171 ? 41.274 -8.555 -26.763 1.00 84.75 171 ASP A C 1
ATOM 1353 O O . ASP A 1 171 ? 41.225 -7.350 -27.017 1.00 84.75 171 ASP A O 1
ATOM 1357 N N . ASP A 1 172 ? 41.407 -9.471 -27.733 1.00 83.50 172 ASP A N 1
ATOM 1358 C CA . ASP A 1 172 ? 41.488 -9.164 -29.167 1.00 83.50 172 ASP A CA 1
ATOM 1359 C C . ASP A 1 172 ? 40.606 -10.104 -30.006 1.00 83.50 172 ASP A C 1
ATOM 1361 O O . ASP A 1 172 ? 41.042 -11.141 -30.509 1.00 83.50 172 ASP A O 1
ATOM 1365 N N . LEU A 1 173 ? 39.353 -9.694 -30.220 1.00 83.06 173 LEU A N 1
ATOM 1366 C CA . LEU A 1 173 ? 38.377 -10.431 -31.033 1.00 83.06 173 LEU A CA 1
ATOM 1367 C C . LEU A 1 173 ? 38.660 -10.389 -32.544 1.00 83.06 173 LEU A C 1
ATOM 1369 O O . LEU A 1 173 ? 38.006 -11.106 -33.299 1.00 83.06 173 LEU A O 1
ATOM 1373 N N . LYS A 1 174 ? 39.606 -9.564 -33.017 1.00 84.75 174 LYS A N 1
ATOM 1374 C CA . LYS A 1 174 ? 40.062 -9.643 -34.415 1.00 84.75 174 LYS A CA 1
ATOM 1375 C C . LYS A 1 174 ? 41.024 -10.810 -34.592 1.00 84.75 174 LYS A C 1
ATOM 1377 O O . LYS A 1 174 ? 40.986 -11.468 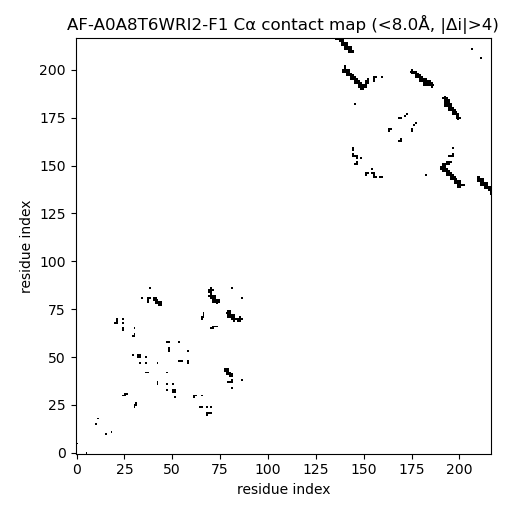-35.628 1.00 84.75 174 LYS A O 1
ATOM 1382 N N . LYS A 1 175 ? 41.866 -11.064 -33.586 1.00 87.12 175 LYS A N 1
ATOM 1383 C CA . LYS A 1 175 ? 42.768 -12.220 -33.559 1.00 87.12 175 LYS A CA 1
ATOM 1384 C C . LYS A 1 175 ? 42.026 -13.512 -33.197 1.00 87.12 175 LYS A C 1
ATOM 1386 O O . LYS A 1 175 ? 42.225 -14.532 -33.855 1.00 87.12 175 LYS A O 1
ATOM 1391 N N . HIS A 1 176 ? 41.147 -13.447 -32.200 1.00 91.19 176 HIS A N 1
ATOM 1392 C CA . HIS A 1 176 ? 40.393 -14.576 -31.657 1.00 91.19 176 HIS A CA 1
ATOM 1393 C C . HIS A 1 176 ? 38.880 -14.341 -31.797 1.00 91.19 176 HIS A C 1
ATOM 1395 O O . HIS A 1 176 ? 38.188 -14.131 -30.798 1.00 91.19 176 HIS A O 1
ATOM 1401 N N . PRO A 1 177 ? 38.339 -14.319 -33.031 1.00 90.50 177 PRO A N 1
ATOM 1402 C CA . PRO A 1 177 ? 36.909 -14.142 -33.236 1.00 90.50 177 PRO A CA 1
ATOM 1403 C C . PRO A 1 177 ? 36.097 -15.223 -32.522 1.00 90.50 177 PRO A C 1
ATOM 1405 O O . PRO A 1 177 ? 36.503 -16.388 -32.444 1.00 90.50 177 PRO A O 1
ATOM 1408 N N . VAL A 1 178 ? 34.933 -14.806 -32.023 1.00 92.50 178 VAL A N 1
ATOM 1409 C CA . VAL A 1 178 ? 33.961 -15.664 -31.347 1.00 92.50 178 VAL A CA 1
ATOM 1410 C C . VAL A 1 178 ? 32.721 -15.800 -32.220 1.00 92.50 178 VAL A C 1
ATOM 1412 O O . VAL A 1 178 ? 32.143 -14.802 -32.651 1.00 92.50 178 VAL A O 1
ATOM 1415 N N . TYR A 1 179 ? 32.290 -17.036 -32.436 1.00 90.88 179 TYR A N 1
ATOM 1416 C CA . TYR A 1 179 ? 31.102 -17.385 -33.207 1.00 90.88 179 TYR A CA 1
ATOM 1417 C C . TYR A 1 179 ? 30.115 -18.108 -32.301 1.00 90.88 179 TYR A C 1
ATOM 1419 O O . TYR A 1 179 ? 30.517 -18.958 -31.514 1.00 90.88 179 TYR A O 1
ATOM 1427 N N . GLY A 1 180 ? 28.831 -17.772 -32.400 1.00 92.19 180 GLY A N 1
ATOM 1428 C CA . GLY A 1 180 ? 27.772 -18.407 -31.622 1.00 92.19 180 GLY A CA 1
ATOM 1429 C C . GLY A 1 180 ? 26.634 -18.852 -32.526 1.00 92.19 180 GLY A C 1
ATOM 1430 O O . GLY A 1 180 ? 26.234 -18.098 -33.413 1.00 92.19 180 GLY A O 1
ATOM 1431 N N . PHE A 1 181 ? 26.133 -20.065 -32.310 1.00 91.94 181 PHE A N 1
ATOM 1432 C CA . PHE A 1 181 ? 25.018 -20.622 -33.073 1.00 91.94 181 PHE A CA 1
ATOM 1433 C C . PHE A 1 181 ? 24.280 -21.710 -32.283 1.00 91.94 181 PHE A C 1
ATOM 1435 O O . PHE A 1 181 ? 24.817 -22.307 -31.345 1.00 91.94 181 PHE A O 1
ATOM 1442 N N . ASP A 1 182 ? 23.040 -21.995 -32.686 1.00 91.75 182 ASP A N 1
ATOM 1443 C CA . ASP A 1 182 ? 22.235 -23.024 -32.034 1.00 91.75 182 ASP A CA 1
ATOM 1444 C C . ASP A 1 182 ? 22.764 -24.434 -32.344 1.00 91.75 182 ASP A C 1
ATOM 1446 O O . ASP A 1 182 ? 22.902 -24.818 -33.509 1.00 91.75 182 ASP A O 1
ATOM 1450 N N . ASN A 1 183 ? 22.985 -25.250 -31.307 1.00 90.00 183 ASN A N 1
ATOM 1451 C CA . ASN A 1 183 ? 23.369 -26.656 -31.452 1.00 90.00 183 ASN A CA 1
ATOM 1452 C C . ASN A 1 183 ? 22.969 -27.539 -30.235 1.00 90.00 183 ASN A C 1
ATOM 1454 O O . ASN A 1 183 ? 23.712 -27.618 -29.250 1.00 90.00 183 ASN A O 1
ATOM 1458 N N . PRO A 1 184 ? 21.858 -28.310 -30.280 1.00 88.62 184 PRO A N 1
ATOM 1459 C CA . PRO A 1 184 ? 20.929 -28.414 -31.399 1.00 88.62 184 PRO A CA 1
ATOM 1460 C C . PRO A 1 184 ? 19.961 -27.229 -31.433 1.00 88.62 184 PRO A C 1
ATOM 1462 O O . PRO A 1 184 ? 19.651 -26.644 -30.393 1.00 88.62 184 PRO A O 1
ATOM 1465 N N . SER A 1 185 ? 19.426 -26.950 -32.622 1.00 87.19 185 SER A N 1
ATOM 1466 C CA . SER A 1 185 ? 18.438 -25.892 -32.825 1.00 87.19 185 SER A CA 1
ATOM 1467 C C . SER A 1 185 ? 17.203 -26.046 -31.931 1.00 87.19 185 SER A C 1
ATOM 1469 O O . SER A 1 185 ? 16.749 -27.174 -31.677 1.00 87.19 185 SER A O 1
ATOM 1471 N N . PRO A 1 186 ? 16.618 -24.926 -31.473 1.00 85.25 186 PRO A N 1
ATOM 1472 C CA . PRO A 1 186 ? 15.385 -24.951 -30.706 1.00 85.25 186 PRO A CA 1
ATOM 1473 C C . PRO A 1 186 ? 14.261 -25.616 -31.506 1.00 85.25 186 PRO A C 1
ATOM 1475 O O . PRO A 1 186 ? 14.129 -25.445 -32.717 1.00 85.25 186 PRO A O 1
ATOM 1478 N N . SER A 1 187 ? 13.438 -26.405 -30.816 1.00 81.88 187 SER A N 1
ATOM 1479 C CA . SER A 1 187 ? 12.281 -27.086 -31.404 1.00 81.88 187 SER A CA 1
ATOM 1480 C C . SER A 1 187 ? 10.989 -26.581 -30.759 1.00 81.88 187 SER A C 1
ATOM 1482 O O . SER A 1 187 ? 10.959 -26.421 -29.534 1.00 8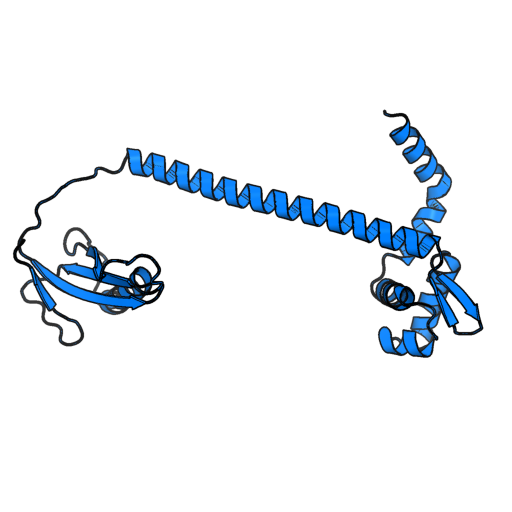1.88 187 SER A O 1
ATOM 1484 N N . PRO A 1 188 ? 9.898 -26.383 -31.524 1.00 80.69 188 PRO A N 1
ATOM 1485 C CA . 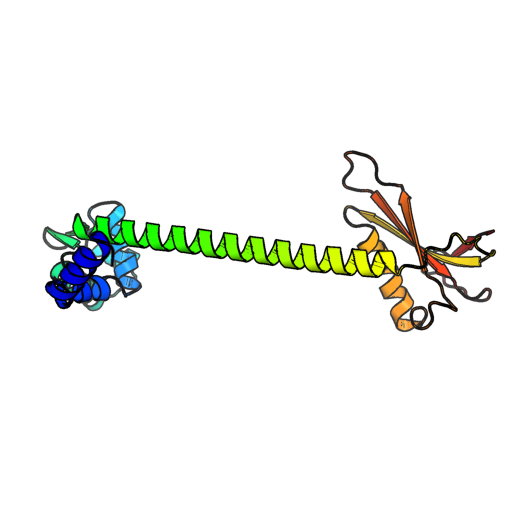PRO A 1 188 ? 8.630 -25.913 -30.974 1.00 80.69 188 PRO A CA 1
ATOM 1486 C C . PRO A 1 188 ? 8.159 -26.759 -29.784 1.00 80.69 188 PRO A C 1
ATOM 1488 O O . PRO A 1 188 ? 8.117 -27.986 -29.853 1.00 80.69 188 PRO A O 1
ATOM 1491 N N . GLY A 1 189 ? 7.809 -26.097 -28.679 1.00 79.19 189 GLY A N 1
ATOM 1492 C CA . GLY A 1 189 ? 7.290 -26.748 -27.471 1.00 79.19 189 GLY A CA 1
ATOM 1493 C C . GLY A 1 189 ? 8.339 -27.392 -26.556 1.00 79.19 189 GLY A C 1
ATOM 1494 O O . GLY A 1 189 ? 7.973 -27.869 -25.482 1.00 79.19 189 GLY A O 1
ATOM 1495 N N . LYS A 1 190 ? 9.631 -27.384 -26.916 1.00 75.81 190 LYS A N 1
ATOM 1496 C CA . LYS A 1 190 ? 10.718 -27.794 -26.016 1.00 75.81 190 LYS A CA 1
ATOM 1497 C C . LYS A 1 190 ? 11.360 -26.567 -25.381 1.00 75.81 190 LYS A C 1
ATOM 1499 O O . LYS A 1 190 ? 11.839 -25.689 -26.085 1.00 75.81 190 LYS A O 1
ATOM 1504 N N . LYS A 1 191 ? 11.385 -26.531 -24.047 1.00 78.62 191 LYS A N 1
ATOM 1505 C CA . LYS A 1 191 ? 12.074 -25.472 -23.294 1.00 78.62 191 LYS A CA 1
ATOM 1506 C C . LYS A 1 191 ? 13.595 -25.600 -23.350 1.00 78.62 191 LYS A C 1
ATOM 1508 O O . LYS A 1 191 ? 14.277 -24.588 -23.337 1.00 78.62 191 LYS A O 1
ATOM 1513 N N . ASN A 1 192 ? 14.104 -26.828 -23.463 1.00 84.50 192 ASN A N 1
ATOM 1514 C CA . ASN A 1 192 ? 15.535 -27.079 -23.583 1.00 84.50 192 ASN A CA 1
ATOM 1515 C C . ASN A 1 192 ? 15.958 -27.110 -25.053 1.00 84.50 192 ASN A C 1
ATOM 1517 O O . ASN A 1 192 ? 15.390 -27.868 -25.847 1.00 84.50 192 ASN A O 1
ATOM 1521 N N . TYR A 1 193 ? 16.994 -26.349 -25.378 1.00 89.94 193 TYR A N 1
ATOM 1522 C CA . TYR A 1 193 ? 17.711 -26.364 -26.653 1.00 89.94 193 TYR A CA 1
ATOM 1523 C C . TYR A 1 193 ? 19.206 -26.233 -26.372 1.00 89.94 193 TYR A C 1
ATOM 1525 O O . TYR A 1 193 ? 19.601 -26.185 -25.204 1.00 89.94 193 TYR A O 1
ATOM 1533 N N . GLY A 1 194 ? 20.049 -26.267 -27.402 1.00 92.56 194 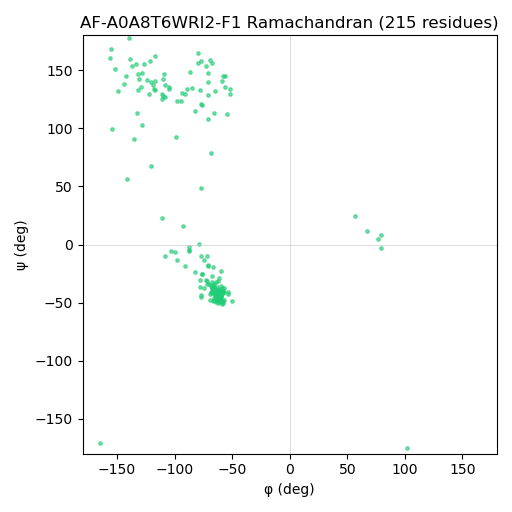GLY A N 1
ATOM 1534 C CA . GLY A 1 194 ? 21.480 -26.089 -27.202 1.00 92.56 194 GLY A CA 1
ATOM 1535 C C . GLY A 1 194 ? 22.048 -24.929 -27.974 1.00 92.56 194 GLY A C 1
ATOM 1536 O O . GLY A 1 194 ? 21.503 -24.495 -28.984 1.00 92.56 194 GLY A O 1
ATOM 1537 N N . TYR A 1 195 ? 23.185 -24.474 -27.483 1.00 94.19 195 TYR A N 1
ATOM 1538 C CA . TYR A 1 195 ? 23.945 -23.385 -28.053 1.00 94.19 195 TYR A CA 1
ATOM 1539 C C . TYR A 1 195 ? 25.426 -23.707 -27.926 1.00 94.19 195 TYR A C 1
ATOM 1541 O O . TYR A 1 195 ? 25.856 -24.341 -26.952 1.00 94.19 195 TYR A O 1
ATOM 1549 N N . GLU A 1 196 ? 26.192 -23.297 -28.926 1.00 96.69 196 GLU A N 1
ATOM 1550 C CA . GLU A 1 196 ? 27.624 -23.532 -28.994 1.00 96.69 196 GLU A CA 1
ATOM 1551 C C . GLU A 1 196 ? 28.349 -22.239 -29.339 1.00 96.69 196 GLU A C 1
ATOM 1553 O O . GLU A 1 196 ? 27.955 -21.512 -30.251 1.00 96.69 196 GLU A O 1
ATOM 1558 N N . PHE A 1 197 ? 29.412 -21.966 -28.583 1.00 96.62 197 PHE A N 1
ATOM 1559 C CA . PHE A 1 197 ? 30.386 -20.944 -28.923 1.00 96.62 197 PHE A CA 1
ATOM 1560 C C . PHE A 1 197 ? 31.668 -21.583 -29.436 1.00 96.62 197 PHE A C 1
ATOM 1562 O O . PHE A 1 197 ? 32.196 -22.513 -28.823 1.00 96.62 197 PHE A O 1
ATOM 1569 N N . TRP A 1 198 ? 32.191 -21.023 -30.520 1.00 95.12 198 TRP A N 1
ATOM 1570 C CA . TRP A 1 198 ? 33.547 -21.246 -31.000 1.00 95.12 198 TRP A CA 1
ATOM 1571 C C . TRP A 1 198 ? 34.376 -19.998 -30.762 1.00 95.12 198 TRP A C 1
ATOM 1573 O O . TRP A 1 198 ? 33.915 -18.895 -31.044 1.00 95.12 198 TRP A O 1
ATOM 1583 N N . ILE A 1 199 ? 35.605 -20.170 -30.291 1.00 94.19 199 ILE A N 1
ATOM 1584 C CA . ILE A 1 199 ? 36.620 -19.116 -30.292 1.00 94.19 199 ILE A CA 1
ATOM 1585 C C . ILE A 1 199 ? 37.832 -19.605 -31.072 1.00 94.19 199 ILE A C 1
ATOM 1587 O O . ILE A 1 199 ? 38.314 -20.713 -30.827 1.00 94.19 199 ILE A O 1
ATOM 1591 N N . LYS A 1 200 ? 38.312 -18.798 -32.023 1.00 93.56 200 LYS A N 1
ATOM 1592 C CA . LYS A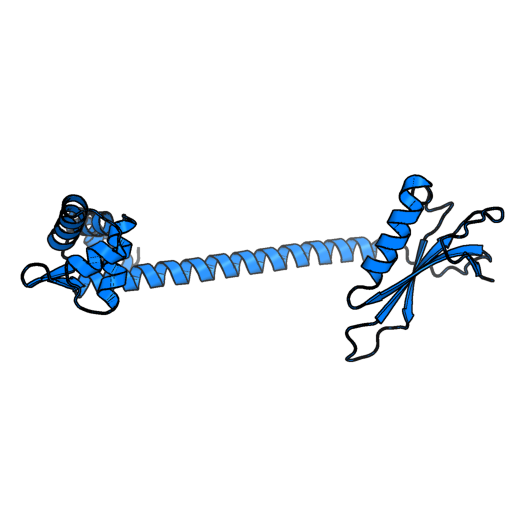 1 200 ? 39.522 -19.133 -32.781 1.00 93.56 200 LYS A CA 1
ATOM 1593 C C . LYS A 1 200 ? 40.734 -19.158 -31.854 1.00 93.56 200 LYS A C 1
ATOM 1595 O O . LYS A 1 200 ? 40.964 -18.215 -31.097 1.00 93.56 200 LYS A O 1
ATOM 1600 N N . ILE A 1 201 ? 41.531 -20.210 -31.962 1.00 93.81 201 ILE A N 1
ATOM 1601 C CA . ILE A 1 201 ? 42.796 -20.385 -31.245 1.00 93.81 201 ILE A CA 1
ATOM 1602 C C . ILE A 1 201 ? 43.956 -20.450 -32.242 1.00 93.81 201 ILE A C 1
ATOM 1604 O O . ILE A 1 201 ? 43.739 -20.626 -33.440 1.00 93.81 201 ILE A O 1
ATOM 1608 N N . ASP A 1 202 ? 45.179 -20.250 -31.753 1.00 89.50 202 ASP A N 1
ATOM 1609 C CA . ASP A 1 202 ? 46.381 -20.344 -32.586 1.00 89.50 202 ASP A CA 1
ATOM 1610 C C . ASP A 1 202 ? 46.638 -21.821 -32.973 1.00 89.50 202 ASP A C 1
ATOM 1612 O O . ASP A 1 202 ? 46.329 -22.729 -32.201 1.00 89.50 202 ASP A O 1
ATOM 1616 N N . ASP A 1 203 ? 47.205 -22.083 -34.156 1.00 83.00 203 ASP A N 1
ATOM 1617 C CA . ASP A 1 203 ? 47.342 -23.451 -34.700 1.00 83.00 203 ASP A CA 1
ATOM 1618 C C . ASP A 1 203 ? 48.201 -24.373 -33.823 1.00 83.00 203 ASP A C 1
ATOM 1620 O O . ASP A 1 203 ? 47.980 -25.581 -33.784 1.00 83.00 203 ASP A O 1
ATOM 1624 N N . GLU A 1 204 ? 49.155 -23.807 -33.084 1.00 79.19 204 GLU A N 1
ATOM 1625 C CA . GLU A 1 204 ? 50.047 -24.523 -32.163 1.00 79.19 204 GLU A CA 1
ATOM 1626 C C . GLU A 1 204 ? 49.450 -24.674 -30.752 1.00 79.19 204 GLU A C 1
ATOM 1628 O O . GLU A 1 204 ? 50.069 -25.266 -29.869 1.00 79.19 204 GLU A O 1
ATOM 1633 N N . TYR A 1 205 ? 48.255 -24.125 -30.513 1.00 80.62 205 TYR A N 1
ATOM 1634 C CA . TYR A 1 205 ? 47.619 -24.140 -29.205 1.00 80.62 205 TYR A CA 1
ATOM 1635 C C . TYR A 1 205 ? 47.002 -25.512 -28.911 1.00 80.62 205 TYR A C 1
ATOM 1637 O O . TYR A 1 205 ? 46.109 -25.983 -29.621 1.00 80.62 205 TYR A O 1
ATOM 1645 N N . GLU A 1 206 ? 47.453 -26.141 -27.828 1.00 74.38 206 GLU A N 1
ATOM 1646 C CA . GLU A 1 206 ? 46.896 -27.389 -27.313 1.00 74.38 206 GLU A CA 1
ATOM 1647 C C . GLU A 1 206 ? 46.334 -27.182 -25.909 1.00 74.38 206 GLU A C 1
ATOM 1649 O O . GLU A 1 206 ? 46.967 -26.586 -25.038 1.00 74.38 206 GLU A O 1
ATOM 1654 N N . ASP A 1 207 ? 45.129 -27.699 -25.694 1.00 78.12 207 ASP A N 1
ATOM 1655 C CA . ASP A 1 207 ? 44.454 -27.712 -24.404 1.00 78.12 207 ASP A CA 1
ATOM 1656 C C . ASP A 1 207 ? 43.670 -29.028 -24.298 1.00 78.12 207 ASP A C 1
ATOM 1658 O O . ASP A 1 207 ? 43.097 -29.506 -25.280 1.00 78.12 207 ASP A O 1
ATOM 1662 N N . HIS A 1 208 ? 43.710 -29.657 -23.125 1.00 79.38 208 HIS A N 1
ATOM 1663 C CA . HIS A 1 208 ? 43.079 -30.954 -22.870 1.00 79.38 208 HIS A CA 1
ATOM 1664 C C . HIS A 1 208 ? 41.771 -30.836 -22.072 1.00 79.38 208 HIS A C 1
ATOM 1666 O O . HIS A 1 208 ? 41.095 -31.842 -21.857 1.00 79.38 208 HIS A O 1
ATOM 1672 N N . GLU A 1 209 ? 41.413 -29.635 -21.613 1.00 82.94 209 GLU A N 1
ATOM 1673 C CA . GLU A 1 209 ? 40.208 -29.369 -20.819 1.00 82.94 209 GLU A CA 1
ATOM 1674 C C . GLU A 1 209 ? 38.999 -29.009 -21.689 1.00 82.94 209 GLU A C 1
ATOM 1676 O O . GLU A 1 209 ? 37.856 -29.094 -21.231 1.00 82.94 209 GLU A O 1
ATOM 1681 N N . VAL A 1 210 ? 39.237 -28.617 -22.942 1.00 90.31 210 VAL A N 1
ATOM 1682 C CA . VAL A 1 210 ? 38.203 -28.174 -23.882 1.00 90.31 210 VAL A CA 1
ATOM 1683 C C . VAL A 1 210 ? 38.271 -28.941 -25.194 1.00 90.31 210 VAL A C 1
ATOM 1685 O O . VAL A 1 210 ? 39.302 -29.475 -25.593 1.00 90.31 210 VAL A O 1
ATOM 1688 N N . GLU A 1 211 ? 37.137 -29.000 -25.882 1.00 93.00 211 GLU A N 1
ATOM 1689 C CA . GLU A 1 211 ? 37.062 -29.620 -27.197 1.00 93.00 211 GLU A CA 1
ATOM 1690 C C . GLU A 1 211 ? 37.672 -28.675 -28.240 1.00 93.00 211 GLU A C 1
ATOM 1692 O O . GLU A 1 211 ? 37.184 -27.560 -28.424 1.00 93.00 211 GLU A O 1
ATOM 1697 N N . ILE A 1 212 ? 38.717 -29.126 -28.933 1.00 93.62 212 ILE A N 1
ATOM 1698 C CA . ILE A 1 212 ? 39.352 -28.393 -30.032 1.00 93.62 212 ILE A CA 1
ATOM 1699 C C . ILE A 1 212 ? 38.942 -29.021 -31.368 1.00 93.62 212 ILE A C 1
ATOM 1701 O O . ILE A 1 212 ? 38.968 -30.244 -31.510 1.00 93.62 212 ILE A O 1
ATOM 1705 N N . LYS A 1 213 ? 38.566 -28.186 -32.344 1.00 92.31 213 LYS A N 1
ATOM 1706 C CA . LYS A 1 213 ? 38.095 -28.599 -33.675 1.00 92.31 213 LYS A CA 1
ATOM 1707 C C . LYS A 1 213 ? 38.823 -27.833 -34.771 1.00 92.31 213 LYS A C 1
ATOM 1709 O O . LYS A 1 213 ? 39.024 -26.629 -34.640 1.00 92.31 213 LYS A O 1
ATOM 1714 N N . ASP A 1 214 ? 39.116 -28.516 -35.869 1.00 92.94 214 ASP A N 1
ATOM 1715 C CA . ASP A 1 214 ? 39.505 -27.886 -37.129 1.00 92.94 214 ASP A CA 1
ATOM 1716 C C . ASP A 1 214 ? 38.260 -27.724 -38.007 1.00 92.94 214 ASP A C 1
ATOM 1718 O O . ASP A 1 214 ? 37.539 -28.689 -38.279 1.00 92.94 214 ASP A O 1
ATOM 1722 N N . VAL A 1 215 ? 37.986 -26.491 -38.422 1.00 90.62 215 VAL A N 1
ATOM 1723 C CA . VAL A 1 215 ? 36.837 -26.119 -39.250 1.00 90.62 215 VAL A CA 1
ATOM 1724 C C . VAL A 1 215 ? 37.357 -25.775 -40.648 1.00 90.62 215 VAL A C 1
ATOM 1726 O O . VAL A 1 215 ? 38.261 -24.950 -40.749 1.00 90.62 215 VAL A O 1
ATOM 1729 N N . PRO A 1 216 ? 36.828 -26.384 -41.724 1.00 85.25 216 PRO A N 1
ATOM 1730 C CA . PRO A 1 216 ? 37.389 -26.259 -43.072 1.00 85.25 216 PRO A CA 1
ATOM 1731 C C . PRO A 1 216 ? 37.048 -24.954 -43.815 1.00 85.25 216 PRO A C 1
ATOM 1733 O O . PR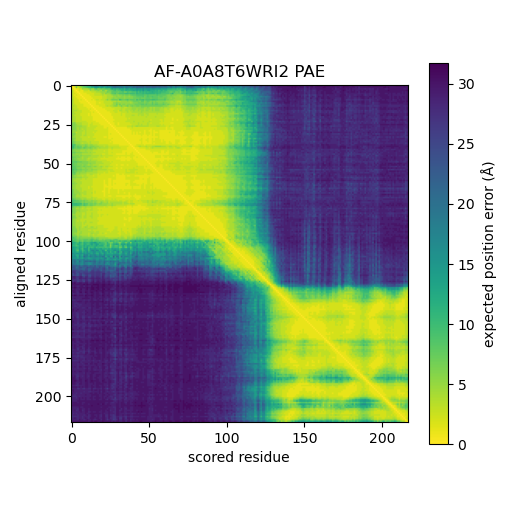O A 1 216 ? 37.519 -24.800 -44.939 1.00 85.25 216 PRO A O 1
ATOM 1736 N N . GLY A 1 217 ? 36.293 -24.036 -43.197 1.00 77.31 217 GLY A N 1
ATOM 1737 C CA . GLY A 1 217 ? 35.774 -22.817 -43.834 1.00 77.31 217 GLY A CA 1
ATOM 1738 C C . GLY A 1 217 ? 34.405 -23.004 -44.473 1.00 77.31 217 GLY A C 1
ATOM 1739 O O . GLY A 1 217 ? 34.185 -24.080 -45.077 1.00 77.31 217 GLY A O 1
#

Mean predicted aligned error: 16.66 Å

pLDDT: mean 87.36, std 11.7, range [46.78, 98.62]

Foldseek 3Di:
DDPVVVVVVCVCVVCVVLVVLLVVLCPDDLSVQLLVVQVVPKDFQVVSCVSSVDDPVVSVVSVVSCVVSVQWDDPDDRIIHGDPVVVVVVVVVVVVVVVVVVVVVVVVVVVVVVVVVVVVVVVVVVVVVPPDDDDDDAWFKWWKFKDKDLCQVVVSVVVVCVVCVVPCLVVDCVQWPKDKDWVVDDDPPDSITMMMIIITDDPPDDDDVTDMDTDHD

Sequence (217 aa):
MKETDRLLNSTLSDYRSEITKILSALANEKRMQILIALLTGTKAFSNLQDTTELGKTALSHHLNILVESGVINQVSRGNYELSDDGYNALTSMGDVYAASQWKREKEASKRVDLIRLAHSKRRENELTELEVKIVELEPMRVASFRAVSESPENDAFQKLYAWTQSKGLLDDLKKHPVYGFDNPSPSPGKKNYGYEFWIKIDDEYEDHEVEIKDVPG

Nearest PDB structures (foldseek):
  3pqj-assembly2_C  TM=7.717E-01  e=3.812E-05  Xylella fastidiosa
  8qkf-assembly1_A  TM=8.142E-01  e=1.984E-04  Mycolicibacterium smegmatis
  8qkf-assembly1_B  TM=8.156E-01  e=2.863E-04  Mycolicibacterium smegmatis
  3f6o-assembly1_A  TM=7.803E-01  e=2.693E-04  Rhodococcus jostii RHA1
  7p6f-assembly1_BBB  TM=8.975E-01  e=7.610E-04  Streptomyces griseus

Solvent-accessible surface area (backbone atoms only — not comparable to full-atom values): 12061 Å² total; per-residue (Å²): 132,56,73,68,57,51,54,50,52,50,51,54,63,78,43,40,67,63,52,48,46,39,51,58,47,57,72,36,73,69,47,43,53,48,53,60,59,23,74,80,39,74,40,43,52,66,58,50,30,67,76,65,72,44,54,72,71,60,46,51,52,51,50,50,48,31,40,76,47,52,35,27,42,73,85,44,98,61,29,35,29,60,25,73,64,28,50,53,51,53,50,52,50,50,51,54,50,53,56,49,47,54,48,51,50,51,52,50,48,50,49,51,50,49,50,50,48,51,51,48,53,49,47,49,54,50,54,75,63,52,82,82,72,92,71,86,57,70,62,44,39,27,43,53,26,70,24,74,33,80,53,14,61,60,54,12,46,52,54,45,49,68,67,31,69,87,65,56,50,77,78,42,51,86,81,23,40,73,47,78,50,64,50,53,64,75,48,93,96,51,71,57,29,17,13,32,36,36,33,42,52,61,92,88,68,82,69,90,90,55,52,72,46,80,42,83,81

Secondary structure (DSSP, 8-state):
--HHHHHHHHHHHHTHHHHHHHHHHHS-HHHHHHHHHHTTS-EEHHHHHHHHT--HHHHHHHHHHHHHTTSEEEEETTEEEE-HHHHHHHHHHHHHHHHHHHHHHHHHHHHHHHHHHHHHHHHHHHHHS------PPPPEEEEEEEEEESSHHHHHHHHHHHHHTTTTTTS-TTTS-EEEEESSPP-TT-S-EEEEEEEE--TT---SSSEEEEE--